Protein AF-A0AAP0RYJ5-F1 (afdb_monomer_lite)

Secondary structure (DSSP, 8-state):
------------S-HHHHHHHHHHHHHHTT-------------------PPPPPHHHHHHHHHHHHHHTTS-HHHHTSHHHHHHHHHHHHHHHT-TTS-HHHHHHHHHHHHHHHHHHHHHHHHHHHHHHHHHHHHHHHHHHHHHHHHHHHHHHHHHHHHHHHHHHHHHHHHHHHHHHHHHHHHHHHHHHHHHHHHHHHHHHHHHHHHHHHHHHHHHHHHHHHHHHHHHHHHHHHH-

Organism: Liquidambar formosana (NCBI:txid63359)

Sequence (236 aa):
MSGLSESAPMVIEDIDSVFGDLDQIISGASSQAGSTSGNLSQSEADDAAAAPPSQEAINKAKAIFENCLPLDFKLLLHPCRRGLFLEAISTLISFSDLPSDKISALQRFRSDFPSLASSFQFSEKELEENQKLIDTKISLAEILKLHVTVYKTLKTKEELINEEIKKLQEELKLKEEEKKNIISKKLDLAKETKVKKVTLSKYNTESPSWMQKIKKAKDTSSHVISSWHNFKENFV

pLDDT: mean 83.4, std 19.4, range [28.0, 98.19]

Radius of gyration: 58.97 Å; chains: 1; bounding box: 100×40×179 Å

Structure (mmCIF, N/CA/C/O backbone):
data_AF-A0AAP0RYJ5-F1
#
_entry.id   AF-A0AAP0RYJ5-F1
#
loop_
_atom_site.group_PDB
_atom_site.id
_atom_site.type_symbol
_atom_site.label_atom_id
_atom_site.label_alt_id
_atom_site.label_comp_id
_atom_site.label_asym_id
_atom_site.label_entity_id
_atom_site.label_seq_id
_atom_site.pdbx_PDB_ins_code
_atom_site.Cartn_x
_atom_site.Cartn_y
_atom_site.Cartn_z
_atom_site.occupancy
_atom_site.B_iso_or_equiv
_atom_site.auth_seq_id
_atom_site.auth_comp_id
_atom_site.auth_asym_id
_atom_site.auth_atom_id
_atom_site.pdbx_PDB_model_num
ATOM 1 N N . MET A 1 1 ? 15.252 27.191 21.784 1.00 39.28 1 MET A N 1
ATOM 2 C CA . MET A 1 1 ? 15.767 26.315 20.714 1.00 39.28 1 MET A CA 1
ATOM 3 C C . MET A 1 1 ? 15.550 24.888 21.173 1.00 39.28 1 MET A C 1
ATOM 5 O O . MET A 1 1 ? 16.331 24.385 21.967 1.00 39.28 1 MET A O 1
ATOM 9 N N . SER A 1 2 ? 14.411 24.312 20.798 1.00 40.88 2 SER A N 1
ATOM 10 C CA . SER A 1 2 ? 14.025 22.956 21.188 1.00 40.88 2 SER A CA 1
ATOM 11 C C . SER A 1 2 ? 14.636 21.980 20.192 1.00 40.88 2 SER A C 1
ATOM 13 O O . SER A 1 2 ? 14.372 22.085 18.996 1.00 40.88 2 SER A O 1
ATOM 15 N N . GLY A 1 3 ? 15.492 21.087 20.686 1.00 38.59 3 GLY A N 1
ATOM 16 C CA . GLY A 1 3 ? 16.066 20.001 19.905 1.00 38.59 3 GLY A CA 1
ATOM 17 C C . GLY A 1 3 ? 14.972 19.020 19.507 1.00 38.59 3 GLY A C 1
ATOM 18 O O . GLY A 1 3 ? 14.317 18.433 20.366 1.00 38.59 3 GLY A O 1
ATOM 19 N N . LEU A 1 4 ? 14.766 18.877 18.201 1.00 43.91 4 LEU A N 1
ATOM 20 C CA . LEU A 1 4 ? 14.008 17.779 17.624 1.00 43.91 4 LEU A CA 1
ATOM 21 C C . LEU A 1 4 ? 14.824 16.507 17.864 1.00 43.91 4 LEU A C 1
ATOM 23 O O . LEU A 1 4 ? 15.923 16.359 17.336 1.00 43.91 4 LEU A O 1
ATOM 27 N N . SER A 1 5 ? 14.306 15.626 18.717 1.00 47.06 5 SER A N 1
ATOM 28 C CA . SER A 1 5 ? 14.785 14.253 18.823 1.00 47.06 5 SER A CA 1
ATOM 29 C C . SER A 1 5 ? 14.438 13.561 17.509 1.00 47.06 5 SER A C 1
ATOM 31 O O . SER A 1 5 ? 13.286 13.228 17.239 1.00 47.06 5 SER A O 1
ATOM 33 N N . GLU A 1 6 ? 15.449 13.436 16.661 1.00 46.62 6 GLU A N 1
ATOM 34 C CA . GLU A 1 6 ? 15.418 12.659 15.436 1.00 46.62 6 GLU A CA 1
ATOM 35 C C . GLU A 1 6 ? 15.345 11.182 15.845 1.00 46.62 6 GLU A C 1
ATOM 37 O O . GLU A 1 6 ? 16.310 10.596 16.337 1.00 46.62 6 GLU A O 1
ATOM 42 N N . SER A 1 7 ? 14.142 10.612 15.756 1.00 47.44 7 SER A N 1
ATOM 43 C CA . SER A 1 7 ? 13.916 9.178 15.922 1.00 47.44 7 SER A CA 1
ATOM 44 C C . SER A 1 7 ? 14.772 8.441 14.898 1.00 47.44 7 SER A C 1
ATOM 46 O O . SER A 1 7 ? 14.581 8.624 13.696 1.00 47.44 7 SER A O 1
ATOM 48 N N . ALA A 1 8 ? 15.696 7.602 15.367 1.00 45.44 8 ALA A N 1
ATOM 49 C CA . ALA A 1 8 ? 16.483 6.734 14.502 1.00 45.44 8 ALA A CA 1
ATOM 50 C C . ALA A 1 8 ? 15.554 5.893 13.598 1.00 45.44 8 ALA A C 1
ATOM 52 O O . ALA A 1 8 ? 14.487 5.466 14.057 1.00 45.44 8 ALA A O 1
ATOM 53 N N . PRO A 1 9 ? 15.921 5.655 12.325 1.00 44.91 9 PRO A N 1
ATOM 54 C CA . PRO A 1 9 ? 15.122 4.840 11.423 1.00 44.91 9 PRO A CA 1
ATOM 55 C C . PRO A 1 9 ? 15.063 3.409 11.962 1.00 44.91 9 PRO A C 1
ATOM 57 O O . PRO A 1 9 ? 16.080 2.726 12.078 1.00 44.91 9 PRO A O 1
ATOM 60 N N . MET A 1 10 ? 13.858 2.972 12.321 1.00 51.53 10 MET A N 1
ATOM 61 C CA . MET A 1 10 ? 13.586 1.591 12.692 1.00 51.53 10 MET A CA 1
ATOM 62 C C . MET A 1 10 ? 13.831 0.722 11.453 1.00 51.53 10 MET A C 1
ATOM 64 O O . MET A 1 10 ? 13.105 0.822 10.465 1.00 51.53 10 MET A O 1
ATOM 68 N N . VAL A 1 11 ? 14.898 -0.078 11.482 1.00 50.06 11 VAL A N 1
ATOM 69 C CA . VAL A 1 11 ? 15.218 -1.037 10.420 1.00 50.06 11 VAL A CA 1
ATOM 70 C C . VAL A 1 11 ? 14.201 -2.169 10.513 1.00 50.06 11 VAL A C 1
ATOM 72 O O . VAL A 1 11 ? 14.257 -2.990 11.423 1.00 50.06 11 VAL A O 1
ATOM 75 N N . ILE A 1 12 ? 13.226 -2.168 9.607 1.00 61.22 12 ILE A N 1
ATOM 76 C CA . ILE A 1 12 ? 12.275 -3.268 9.451 1.00 61.22 12 ILE A CA 1
ATOM 77 C C . ILE A 1 12 ? 12.956 -4.292 8.541 1.00 61.22 12 ILE A C 1
ATOM 79 O O . ILE A 1 12 ? 13.094 -4.050 7.345 1.00 61.22 12 ILE A O 1
ATOM 83 N N . GLU A 1 13 ? 13.438 -5.395 9.121 1.00 63.66 13 GLU A N 1
ATOM 84 C CA . GLU A 1 13 ? 14.207 -6.423 8.397 1.00 63.66 13 GLU A CA 1
ATOM 85 C C . GLU A 1 13 ? 13.363 -7.201 7.373 1.00 63.66 13 GLU A C 1
ATOM 87 O O . GLU A 1 13 ? 13.918 -7.720 6.408 1.00 63.66 13 GLU A O 1
ATOM 92 N N . ASP A 1 14 ? 12.035 -7.228 7.531 1.00 79.50 14 ASP A N 1
ATOM 93 C CA . ASP A 1 14 ? 11.118 -7.848 6.572 1.00 79.50 14 ASP A CA 1
ATOM 94 C C . ASP A 1 14 ? 9.747 -7.150 6.583 1.00 79.50 14 ASP A C 1
ATOM 96 O O . ASP A 1 14 ? 8.884 -7.411 7.424 1.00 79.50 14 ASP A O 1
ATOM 100 N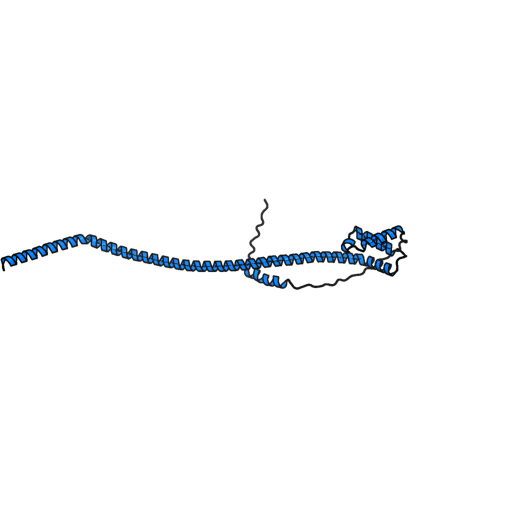 N . ILE A 1 15 ? 9.561 -6.206 5.656 1.00 82.19 15 ILE A N 1
ATOM 101 C CA . ILE A 1 15 ? 8.318 -5.433 5.518 1.00 82.19 15 ILE A CA 1
ATOM 102 C C . ILE A 1 15 ? 7.159 -6.348 5.090 1.00 82.19 15 ILE A C 1
ATOM 104 O O . ILE A 1 15 ? 6.039 -6.172 5.565 1.00 82.19 15 ILE A O 1
ATOM 108 N N . ASP A 1 16 ? 7.422 -7.338 4.234 1.00 81.81 16 ASP A N 1
ATOM 109 C CA . ASP A 1 16 ? 6.416 -8.289 3.753 1.00 81.81 16 ASP A CA 1
ATOM 110 C C . ASP A 1 16 ? 5.846 -9.132 4.899 1.00 81.81 16 ASP A C 1
ATOM 112 O O . ASP A 1 16 ? 4.628 -9.305 4.998 1.00 81.81 16 ASP A O 1
ATOM 116 N N . SER A 1 17 ? 6.714 -9.593 5.801 1.00 82.25 17 SER A N 1
ATOM 117 C CA . SER A 1 17 ? 6.327 -10.337 7.004 1.00 82.25 17 SER A CA 1
ATOM 118 C C . SER A 1 17 ? 5.397 -9.525 7.918 1.00 82.25 17 SER A C 1
ATOM 120 O O . SER A 1 17 ? 4.331 -10.005 8.310 1.00 82.25 17 SER A O 1
ATOM 122 N N . VAL A 1 18 ? 5.714 -8.244 8.156 1.00 83.31 18 VAL A N 1
ATOM 123 C CA . VAL A 1 18 ? 4.896 -7.349 9.000 1.00 83.31 18 VAL A CA 1
ATOM 124 C C . VAL A 1 18 ? 3.457 -7.226 8.486 1.00 83.31 18 VAL A C 1
ATOM 126 O O . VAL A 1 18 ? 2.511 -7.255 9.275 1.00 83.31 18 VAL A O 1
ATOM 129 N N . PHE A 1 19 ? 3.265 -7.089 7.172 1.00 83.31 19 PHE A N 1
ATOM 130 C CA . PHE A 1 19 ? 1.925 -6.982 6.587 1.00 83.31 19 PHE A CA 1
ATOM 131 C C . PHE A 1 19 ? 1.234 -8.336 6.380 1.00 83.31 19 PHE A C 1
ATOM 133 O O . PHE A 1 19 ? 0.003 -8.372 6.338 1.00 83.31 19 PHE A O 1
ATOM 140 N N . GLY A 1 20 ? 1.989 -9.435 6.295 1.00 76.12 20 GLY A N 1
ATOM 141 C CA . GLY A 1 20 ? 1.456 -10.798 6.254 1.00 76.12 20 GLY A CA 1
ATOM 142 C C . GLY A 1 20 ? 0.773 -11.209 7.562 1.00 76.12 20 GLY A C 1
ATOM 143 O O . GLY A 1 20 ? -0.362 -11.687 7.540 1.00 76.12 20 GLY A O 1
ATOM 144 N N . ASP A 1 21 ? 1.413 -10.939 8.701 1.00 76.81 21 ASP A N 1
ATOM 145 C CA . ASP A 1 21 ? 0.889 -11.287 10.032 1.00 76.81 21 ASP A CA 1
ATOM 146 C C . ASP A 1 21 ? -0.381 -10.493 10.400 1.00 76.81 21 ASP A C 1
ATOM 148 O O . ASP A 1 21 ? -1.262 -10.967 11.129 1.00 76.81 21 ASP A O 1
ATOM 152 N N . LEU A 1 22 ? -0.524 -9.281 9.853 1.00 79.44 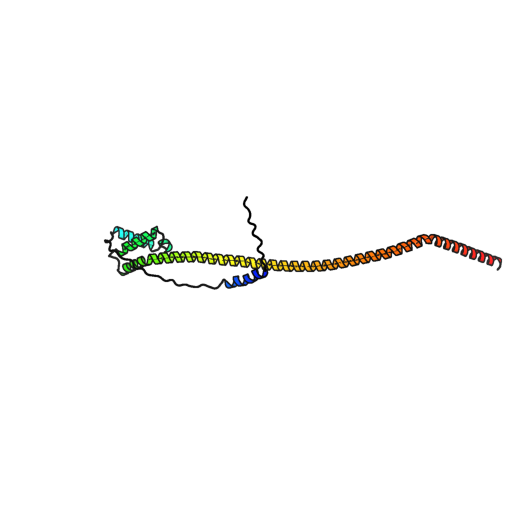22 LEU A N 1
ATOM 153 C CA . LEU A 1 22 ? -1.652 -8.387 10.124 1.00 79.44 22 LEU A CA 1
ATOM 154 C C . LEU A 1 22 ? -2.999 -8.914 9.601 1.00 79.44 22 LEU A C 1
ATOM 156 O O . LEU A 1 22 ? -4.015 -8.740 10.278 1.00 79.44 22 LEU A O 1
ATOM 160 N N . ASP A 1 23 ? -3.029 -9.601 8.453 1.00 68.44 23 ASP A N 1
ATOM 161 C CA . ASP A 1 23 ? -4.268 -10.179 7.897 1.00 68.44 23 ASP A CA 1
ATOM 162 C C . ASP A 1 23 ? -4.855 -11.266 8.833 1.00 68.44 23 ASP A C 1
ATOM 164 O O . ASP A 1 23 ? -6.080 -11.410 8.960 1.00 68.44 23 ASP A O 1
ATOM 168 N N . GLN A 1 24 ? -3.997 -11.994 9.558 1.00 69.38 24 GLN A N 1
ATOM 169 C CA . GLN A 1 24 ? -4.409 -13.035 10.504 1.00 69.38 24 GLN A CA 1
ATOM 170 C C . GLN A 1 24 ? -4.952 -12.443 11.816 1.00 69.38 24 GLN A C 1
ATOM 172 O O . GLN A 1 24 ? -5.977 -12.901 12.332 1.00 69.38 24 GLN A O 1
ATOM 177 N N . ILE A 1 25 ? -4.317 -11.383 12.327 1.00 76.94 25 ILE A N 1
ATOM 178 C CA . ILE A 1 25 ? -4.710 -10.701 13.573 1.00 76.94 25 ILE A CA 1
ATOM 179 C C . ILE A 1 25 ? -6.065 -9.995 13.422 1.00 76.94 25 ILE A C 1
ATOM 181 O O . ILE A 1 25 ? -6.916 -10.086 14.310 1.00 76.94 25 ILE A O 1
ATOM 185 N N . ILE A 1 26 ? -6.306 -9.343 12.280 1.00 70.25 26 ILE A N 1
ATOM 186 C CA . ILE A 1 26 ? -7.576 -8.655 11.993 1.00 70.25 26 ILE A CA 1
ATOM 187 C C . ILE A 1 26 ? -8.750 -9.654 11.954 1.00 70.25 26 ILE A C 1
ATOM 189 O O . ILE A 1 26 ? -9.861 -9.327 12.377 1.00 70.25 26 ILE A O 1
ATOM 193 N N . SER A 1 27 ? -8.501 -10.894 11.525 1.00 61.72 27 SER A N 1
ATOM 194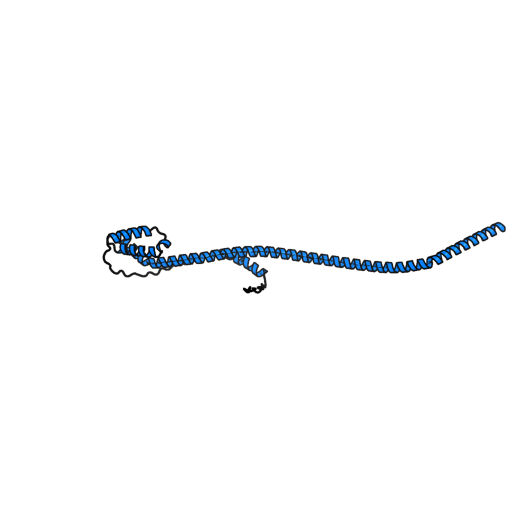 C CA . SER A 1 27 ? -9.524 -11.939 11.388 1.00 61.72 27 SER A CA 1
ATOM 195 C C . SER A 1 27 ? -9.921 -12.597 12.724 1.00 61.72 27 SER A C 1
ATOM 197 O O . SER A 1 27 ? -11.076 -12.980 12.902 1.00 61.72 27 SER A O 1
ATOM 199 N N . GLY A 1 28 ? -9.001 -12.698 13.693 1.00 56.38 28 GLY A N 1
ATOM 200 C CA . GLY A 1 28 ? -9.246 -13.332 15.001 1.00 56.38 28 GLY A CA 1
ATOM 201 C C . GLY A 1 28 ? -9.955 -12.447 16.039 1.00 56.38 28 GLY A C 1
ATOM 202 O O . GLY A 1 28 ? -10.446 -12.934 17.054 1.00 56.38 28 GLY A O 1
ATOM 203 N N . ALA A 1 29 ? -10.050 -11.140 15.797 1.00 54.31 29 ALA A N 1
ATOM 204 C CA . ALA A 1 29 ? -10.539 -10.164 16.769 1.00 54.31 29 ALA A CA 1
ATOM 205 C C . ALA A 1 29 ? -12.061 -10.202 17.054 1.00 54.31 29 ALA A C 1
ATOM 207 O O . ALA A 1 29 ? -12.495 -9.515 17.983 1.00 54.31 29 ALA A O 1
ATOM 208 N N . SER A 1 30 ? -12.857 -10.980 16.306 1.00 46.44 30 SER A N 1
ATOM 209 C CA . SER A 1 30 ? -14.336 -10.957 16.335 1.00 46.44 30 SER A CA 1
ATOM 210 C C . SER A 1 30 ? -15.008 -11.967 17.280 1.00 46.44 30 SER A C 1
ATOM 212 O O . SER A 1 30 ? -16.231 -12.095 17.260 1.00 46.44 30 SER A O 1
ATOM 214 N N . SER A 1 31 ? -14.275 -12.725 18.100 1.00 48.56 31 SER A N 1
ATOM 215 C CA . SER A 1 31 ? -14.890 -13.808 18.885 1.00 48.56 31 SER A CA 1
ATOM 216 C C . SER A 1 31 ? -14.294 -13.955 20.279 1.00 48.56 31 SER A C 1
ATOM 218 O O . SER A 1 31 ? -13.371 -14.736 20.456 1.00 48.56 31 SER A O 1
ATOM 220 N N . GLN A 1 32 ? -14.848 -13.243 21.268 1.00 38.09 32 GLN A N 1
ATOM 221 C CA . GLN A 1 32 ? -14.946 -13.722 22.658 1.00 38.09 32 GLN A CA 1
ATOM 222 C C . GLN A 1 32 ? -15.668 -12.701 23.549 1.00 38.09 32 GLN A C 1
ATOM 224 O O . GLN A 1 32 ? -15.157 -11.614 23.798 1.00 38.09 32 GLN A O 1
ATOM 229 N N . ALA A 1 33 ? -16.840 -13.081 24.062 1.00 31.73 33 ALA A N 1
ATOM 230 C CA . ALA A 1 33 ? -17.482 -12.453 25.212 1.00 31.73 33 ALA A CA 1
ATOM 231 C C . ALA A 1 33 ? -17.491 -13.492 26.341 1.00 31.73 33 ALA A C 1
ATOM 233 O O . ALA A 1 33 ? -18.104 -14.550 26.206 1.00 31.73 33 ALA A O 1
ATOM 234 N N . GLY A 1 34 ? -16.745 -13.225 27.412 1.00 34.00 34 GLY A N 1
ATOM 235 C CA . GLY A 1 34 ? -16.660 -14.079 28.592 1.00 34.00 34 GLY A CA 1
ATOM 236 C C . GLY A 1 34 ? -17.352 -13.413 29.773 1.00 34.00 34 GLY A C 1
ATOM 237 O O . GLY A 1 34 ? -16.926 -12.351 30.211 1.00 34.00 34 GLY A O 1
ATOM 238 N N . SER A 1 35 ? -18.424 -14.041 30.257 1.00 39.91 35 SER A N 1
ATOM 239 C CA . SER A 1 35 ? -19.108 -13.705 31.506 1.00 39.91 35 SER A CA 1
ATOM 240 C C . SER A 1 35 ? -18.226 -13.974 32.720 1.00 39.91 35 SER A C 1
ATOM 242 O O . SER A 1 35 ? -17.598 -15.030 32.791 1.00 39.91 35 SER A O 1
ATOM 244 N N . THR A 1 36 ? -18.326 -13.126 33.743 1.00 32.03 36 THR A N 1
ATOM 245 C CA . THR A 1 36 ? -17.953 -13.505 35.110 1.00 32.03 36 THR A CA 1
ATOM 246 C C . THR A 1 36 ? -18.932 -12.954 36.141 1.00 32.03 36 THR A C 1
ATOM 248 O O . THR A 1 36 ? -19.362 -11.806 36.105 1.00 32.03 36 THR A O 1
ATOM 251 N N . SER A 1 37 ? -19.312 -13.875 37.024 1.00 31.38 37 SER A N 1
ATOM 252 C CA . SER A 1 37 ? -20.325 -13.800 38.070 1.00 31.38 37 SER A CA 1
ATOM 253 C C . SER A 1 37 ? -19.815 -13.048 39.297 1.00 31.38 37 SER A C 1
ATOM 255 O O . SER A 1 37 ? -18.678 -13.250 39.720 1.00 31.38 37 SER A O 1
ATOM 257 N N . GLY A 1 38 ? -20.682 -12.225 39.889 1.00 33.75 38 GLY A N 1
ATOM 258 C CA . GLY A 1 38 ? -20.428 -11.517 41.141 1.00 33.75 38 GLY A CA 1
ATOM 259 C C . GLY A 1 38 ? -20.507 -12.421 42.372 1.00 33.75 38 GLY A C 1
ATOM 260 O O . GLY A 1 38 ? -21.128 -13.483 42.339 1.00 33.75 38 GLY A O 1
ATOM 261 N N . ASN A 1 39 ? -19.908 -11.954 43.469 1.00 30.61 39 ASN A N 1
ATOM 262 C CA . ASN A 1 39 ? -20.103 -12.501 44.808 1.00 30.61 39 ASN A CA 1
ATOM 263 C C . ASN A 1 39 ? -20.332 -11.346 45.795 1.00 30.61 39 ASN A C 1
ATOM 265 O O . ASN A 1 39 ? -19.510 -10.436 45.898 1.00 30.61 39 ASN A O 1
ATOM 269 N N . LEU A 1 40 ? -21.470 -11.389 46.491 1.00 31.62 40 LEU A N 1
ATOM 270 C CA . LEU A 1 40 ? -21.888 -10.447 47.529 1.00 31.62 40 LEU A CA 1
ATOM 271 C C . LEU A 1 40 ? -21.525 -11.026 48.900 1.00 31.62 40 LEU A C 1
ATOM 273 O O . LEU A 1 40 ? -21.955 -12.129 49.232 1.00 31.62 40 LEU A O 1
ATOM 277 N N . SER A 1 41 ? -20.774 -10.267 49.698 1.00 30.45 41 SER A N 1
ATOM 278 C CA . SER A 1 41 ? -20.536 -10.564 51.113 1.00 30.45 41 SER A CA 1
ATOM 279 C C . SER A 1 41 ? -21.374 -9.627 51.975 1.00 30.45 41 SER A C 1
ATOM 281 O O . SER A 1 41 ? -21.286 -8.405 51.860 1.00 30.45 41 SER A O 1
ATOM 283 N N . GLN A 1 42 ? -22.198 -10.245 52.812 1.00 32.84 42 GLN A N 1
ATOM 284 C CA . GLN A 1 42 ? -23.173 -9.657 53.719 1.00 32.84 42 GLN A CA 1
ATOM 285 C C . GLN A 1 42 ? -22.475 -9.245 55.026 1.00 32.84 42 GLN A C 1
ATOM 287 O O . GLN A 1 42 ? -21.755 -10.054 55.612 1.00 32.84 42 GLN A O 1
ATOM 292 N N . SER A 1 43 ? -22.674 -8.007 55.488 1.00 28.00 43 SER A N 1
ATOM 293 C CA . SER A 1 43 ? -22.289 -7.583 56.841 1.00 28.00 43 SER A CA 1
ATOM 294 C C . SER A 1 43 ? -23.493 -6.979 57.553 1.00 28.00 43 SER A C 1
ATOM 296 O O . SER A 1 43 ? -24.099 -6.034 57.047 1.00 28.00 43 SER A O 1
ATOM 298 N N . GLU A 1 44 ? -23.819 -7.546 58.710 1.00 32.50 44 GLU A N 1
ATOM 299 C CA . GLU A 1 44 ? -24.885 -7.125 59.617 1.00 32.50 44 GLU A CA 1
ATOM 300 C C . GLU A 1 44 ? -24.558 -5.766 60.256 1.00 32.50 44 GLU A C 1
ATOM 302 O O . GLU A 1 44 ? -23.409 -5.494 60.607 1.00 32.50 44 GLU A O 1
ATOM 307 N N . ALA A 1 45 ? -25.572 -4.910 60.397 1.00 35.31 45 ALA A N 1
ATOM 308 C CA . ALA A 1 45 ? -25.481 -3.639 61.104 1.00 35.31 45 ALA A CA 1
ATOM 309 C C . ALA A 1 45 ? -26.232 -3.721 62.443 1.00 35.31 45 ALA A C 1
ATOM 311 O O . ALA A 1 45 ? -27.399 -4.108 62.478 1.00 35.31 45 ALA A O 1
ATOM 312 N N . ASP A 1 46 ? -25.538 -3.321 63.511 1.00 36.75 46 ASP A N 1
ATOM 313 C CA . ASP A 1 46 ? -26.051 -3.098 64.867 1.00 36.75 46 ASP A CA 1
ATOM 314 C C . ASP A 1 46 ? -27.146 -2.016 64.888 1.00 36.75 46 ASP A C 1
ATOM 316 O O . ASP A 1 46 ? -26.938 -0.897 64.406 1.00 36.75 46 ASP A O 1
ATOM 320 N N . ASP A 1 47 ? -28.289 -2.328 65.505 1.00 39.53 47 ASP A N 1
ATOM 321 C CA . ASP A 1 47 ? -29.405 -1.402 65.735 1.00 39.53 47 ASP A CA 1
ATOM 322 C C . ASP A 1 47 ? -29.372 -0.917 67.199 1.00 39.53 47 ASP A C 1
ATOM 324 O O . ASP A 1 47 ? -29.728 -1.637 68.135 1.00 39.53 47 ASP A O 1
ATOM 328 N N . ALA A 1 48 ? -28.921 0.321 67.415 1.00 37.72 48 ALA A N 1
ATOM 329 C CA . ALA A 1 48 ? -29.035 1.004 68.701 1.00 37.72 48 ALA A CA 1
ATOM 330 C C . ALA A 1 48 ? -30.397 1.713 68.793 1.00 37.72 48 ALA A C 1
ATOM 332 O O . ALA A 1 48 ? -30.717 2.583 67.983 1.00 37.72 48 ALA A O 1
ATOM 333 N N . ALA A 1 49 ? -31.192 1.348 69.802 1.00 41.44 49 ALA A N 1
ATOM 334 C CA . ALA A 1 49 ? -32.536 1.869 70.038 1.00 41.44 49 ALA A CA 1
ATOM 335 C C . ALA A 1 49 ? -32.543 3.392 70.290 1.00 41.44 49 ALA A C 1
ATOM 337 O O . ALA A 1 49 ? -32.142 3.867 71.354 1.00 41.44 49 ALA A O 1
ATOM 338 N N . ALA A 1 50 ? -33.033 4.150 69.307 1.00 54.19 50 ALA A N 1
ATOM 339 C CA . ALA A 1 50 ? -33.307 5.582 69.400 1.00 54.19 50 ALA A CA 1
ATOM 340 C C . ALA A 1 50 ? -34.796 5.843 69.705 1.00 54.19 50 ALA A C 1
ATOM 342 O O . ALA A 1 50 ? -35.665 5.049 69.345 1.00 54.19 50 ALA A O 1
ATOM 343 N N . ALA A 1 51 ? -35.088 6.967 70.369 1.00 56.56 51 ALA A N 1
ATOM 344 C CA . ALA A 1 51 ? -36.449 7.414 70.675 1.00 56.56 51 ALA A CA 1
ATOM 345 C C . ALA A 1 51 ? -37.324 7.534 69.403 1.00 56.56 51 ALA A C 1
ATOM 347 O O . ALA A 1 51 ? -36.792 7.841 68.332 1.00 56.56 51 ALA A O 1
ATOM 348 N N . PRO A 1 52 ? -38.653 7.325 69.501 1.00 66.00 52 PRO A N 1
ATOM 349 C CA . PRO A 1 52 ? -39.536 7.368 68.339 1.00 66.00 52 PRO A CA 1
ATOM 350 C C . PRO A 1 52 ? -39.494 8.746 67.642 1.00 66.00 52 PRO A C 1
ATOM 352 O O . PRO A 1 52 ? -39.525 9.777 68.323 1.00 66.00 52 PRO A O 1
ATOM 355 N N . PRO A 1 53 ? -39.408 8.789 66.297 1.00 75.00 53 PRO A N 1
ATOM 356 C CA . PRO A 1 53 ? -39.287 10.031 65.533 1.00 75.00 53 PRO A CA 1
ATOM 357 C C . PRO A 1 53 ? -40.562 10.890 65.596 1.00 75.00 53 PRO A C 1
ATOM 359 O O . PRO A 1 53 ? -41.671 10.379 65.737 1.00 75.00 53 PRO A O 1
ATOM 362 N N . SER A 1 54 ? -40.418 12.215 65.459 1.00 84.00 54 SER A N 1
ATOM 363 C CA . SER A 1 54 ? -41.557 13.148 65.441 1.00 84.00 54 SER A CA 1
ATOM 364 C C . SER A 1 54 ? -42.373 13.049 64.142 1.00 84.00 54 SER A C 1
ATOM 366 O O . SER A 1 54 ? -41.852 12.688 63.085 1.00 84.00 54 SER A O 1
ATOM 368 N N . GLN A 1 55 ? -43.655 13.436 64.186 1.00 83.06 55 GLN A N 1
ATOM 369 C CA . GLN A 1 55 ? -44.546 13.388 63.014 1.00 83.06 55 GLN A CA 1
ATOM 370 C C . GLN A 1 55 ? -44.030 14.218 61.824 1.00 83.06 55 GLN A C 1
ATOM 372 O O . GLN A 1 55 ? -44.189 13.828 60.667 1.00 83.06 55 GLN A O 1
ATOM 377 N N . GLU A 1 56 ? -43.383 15.351 62.097 1.00 85.88 56 GLU A N 1
ATOM 378 C CA . GLU A 1 56 ? -42.769 16.201 61.075 1.00 85.88 56 GLU A CA 1
ATOM 379 C C . GLU A 1 56 ? -41.569 15.511 60.405 1.00 85.88 56 GLU A C 1
ATOM 381 O O . GLU A 1 56 ? -41.451 15.529 59.177 1.00 85.88 56 GLU A O 1
ATOM 386 N N . ALA A 1 57 ? -40.730 14.822 61.190 1.00 85.69 57 ALA A N 1
ATOM 387 C CA . ALA A 1 57 ? -39.614 14.033 60.673 1.00 85.69 57 ALA A CA 1
ATOM 388 C C . ALA A 1 57 ? -40.101 12.871 59.792 1.00 85.69 57 ALA A C 1
ATOM 390 O O . ALA A 1 57 ? -39.533 12.628 58.728 1.00 85.69 57 ALA A O 1
ATOM 391 N N . ILE A 1 58 ? -41.202 12.214 60.174 1.00 88.44 58 ILE A N 1
ATOM 392 C CA . ILE A 1 58 ? -41.825 11.139 59.390 1.00 88.44 58 ILE A CA 1
ATOM 393 C C . ILE A 1 58 ? -42.358 11.667 58.050 1.00 88.44 58 ILE A C 1
ATOM 395 O O . ILE A 1 58 ? -42.104 11.063 57.008 1.00 88.44 58 ILE A O 1
ATOM 399 N N . ASN A 1 59 ? -43.060 12.804 58.043 1.00 89.31 59 ASN A N 1
ATOM 400 C CA . ASN A 1 59 ? -43.585 13.401 56.808 1.00 89.31 59 ASN A CA 1
ATOM 401 C C . ASN A 1 59 ? -42.454 13.813 55.853 1.00 89.31 59 ASN A C 1
ATOM 403 O O . ASN A 1 59 ? -42.530 13.562 54.649 1.00 89.31 59 ASN A O 1
ATOM 407 N N . LYS A 1 60 ? -41.374 14.387 56.395 1.00 91.31 60 LYS A N 1
ATOM 408 C CA . LYS A 1 60 ? -40.176 14.737 55.625 1.00 91.31 60 LYS A CA 1
ATOM 409 C C . LYS A 1 60 ? -39.477 13.496 55.063 1.00 91.31 60 LYS A C 1
ATOM 411 O O . LYS A 1 60 ? -39.101 13.494 53.894 1.00 91.31 60 LYS A O 1
ATOM 416 N N . ALA A 1 61 ? -39.340 12.436 55.860 1.00 90.00 61 ALA A N 1
ATOM 417 C CA . ALA A 1 61 ? -38.743 11.176 55.427 1.00 90.00 61 ALA A CA 1
ATOM 418 C C . ALA A 1 61 ? -39.555 10.508 54.307 1.00 90.00 61 ALA A C 1
ATOM 420 O O . ALA A 1 61 ? -38.966 10.071 53.322 1.00 90.00 61 ALA A O 1
ATOM 421 N N . LYS A 1 62 ? -40.894 10.501 54.396 1.00 91.19 62 LYS A N 1
ATOM 422 C CA . LYS A 1 62 ? -41.774 10.014 53.316 1.00 91.19 62 LYS A CA 1
ATOM 423 C C . LYS A 1 62 ? -41.571 10.798 52.023 1.00 91.19 62 LYS A C 1
ATOM 425 O O . LYS A 1 62 ? -41.328 10.191 50.988 1.00 91.19 62 LYS A O 1
ATOM 430 N N . ALA A 1 63 ? -41.575 12.129 52.097 1.00 92.12 63 ALA A N 1
ATOM 431 C CA . ALA A 1 63 ? -41.362 12.974 50.925 1.00 92.12 63 ALA A CA 1
ATOM 432 C C . ALA A 1 63 ? -39.982 12.746 50.281 1.00 92.12 63 ALA A C 1
ATOM 434 O O . ALA A 1 63 ? -39.869 12.687 49.060 1.00 92.12 63 ALA A O 1
ATOM 435 N N . ILE A 1 64 ? -38.919 12.596 51.079 1.00 92.38 64 ILE A N 1
ATOM 436 C CA . ILE A 1 64 ? -37.577 12.280 50.561 1.00 92.38 64 ILE A CA 1
ATOM 437 C C . ILE A 1 64 ? -37.560 10.886 49.925 1.00 92.38 64 ILE A C 1
ATOM 439 O O . ILE A 1 64 ? -37.044 10.728 48.821 1.00 92.38 64 ILE A O 1
ATOM 443 N N . PHE A 1 65 ? -38.139 9.889 50.594 1.00 92.19 65 PHE A N 1
ATOM 444 C CA . PHE A 1 65 ? -38.193 8.513 50.110 1.00 92.19 65 PHE A CA 1
ATOM 445 C C . PHE A 1 65 ? -38.941 8.411 48.774 1.00 92.19 65 PHE A C 1
ATOM 447 O O . PHE A 1 65 ? -38.400 7.860 47.821 1.00 92.19 65 PHE A O 1
ATOM 454 N N . GLU A 1 66 ? -40.127 9.014 48.670 1.00 92.69 66 GLU A N 1
ATOM 455 C CA . GLU A 1 66 ? -40.938 9.053 47.445 1.00 92.69 66 GLU A CA 1
ATOM 456 C C . GLU A 1 66 ? -40.242 9.803 46.302 1.00 92.69 66 GLU A C 1
ATOM 458 O O . GLU A 1 66 ? -40.334 9.384 45.151 1.00 92.69 66 GLU A O 1
ATOM 463 N N . ASN A 1 67 ? -39.490 10.866 46.605 1.00 91.81 67 ASN A N 1
ATOM 464 C CA . ASN A 1 67 ? -38.721 11.607 45.600 1.00 91.81 67 ASN A CA 1
ATOM 465 C C . ASN A 1 67 ? -37.457 10.870 45.130 1.00 91.81 67 ASN A C 1
ATOM 467 O O . ASN A 1 67 ? -36.992 11.101 44.015 1.00 91.81 67 ASN A O 1
ATOM 471 N N . CYS A 1 68 ? -36.862 10.023 45.972 1.00 91.69 68 CYS A N 1
ATOM 472 C CA . CYS A 1 68 ? -35.649 9.275 45.640 1.00 91.69 68 CYS A CA 1
ATOM 473 C C . CYS A 1 68 ? -35.932 7.927 44.970 1.00 91.69 68 CYS A C 1
ATOM 475 O O . CYS A 1 68 ? -35.120 7.491 44.159 1.00 91.69 68 CYS A O 1
ATOM 477 N N . LEU A 1 69 ? -37.067 7.289 45.268 1.00 90.38 69 LEU A N 1
ATOM 478 C CA . LEU A 1 69 ? -37.445 5.985 44.717 1.00 90.38 69 LEU A CA 1
ATOM 479 C C . LEU A 1 69 ? -37.447 5.905 43.173 1.00 90.38 69 LEU A C 1
ATOM 481 O O . LEU A 1 69 ? -36.965 4.901 42.653 1.00 90.38 69 LEU A O 1
ATOM 485 N N . PRO A 1 70 ? -37.966 6.900 42.420 1.00 93.62 70 PRO A N 1
ATOM 486 C CA . PRO A 1 70 ? -38.009 6.829 40.960 1.00 93.62 70 PRO A CA 1
ATOM 487 C C . PRO A 1 70 ? -36.680 7.207 40.288 1.00 93.62 70 PRO A C 1
ATOM 489 O O . PRO A 1 70 ? -36.605 7.200 39.062 1.00 93.62 70 PRO A O 1
ATOM 492 N N . LEU A 1 71 ? -35.652 7.599 41.049 1.00 92.56 71 LEU A N 1
ATOM 493 C CA . LEU A 1 71 ? -34.367 7.996 40.482 1.00 92.56 71 LEU A CA 1
ATOM 494 C C . LEU A 1 71 ? -33.553 6.777 40.050 1.00 92.56 71 LEU A C 1
ATOM 496 O O . LEU A 1 71 ? -33.513 5.761 40.741 1.00 92.56 71 LEU A O 1
ATOM 500 N N . ASP A 1 72 ? -32.791 6.940 38.969 1.00 92.44 72 ASP A N 1
ATOM 501 C CA . ASP A 1 72 ? -31.756 5.977 38.605 1.00 92.44 72 ASP A CA 1
ATOM 502 C C . ASP A 1 72 ? -30.764 5.789 39.756 1.00 92.44 72 ASP A C 1
ATOM 504 O O . ASP A 1 72 ? -30.368 6.749 40.430 1.00 92.44 72 ASP A O 1
ATOM 508 N N . PHE A 1 73 ? -30.280 4.559 39.933 1.00 91.81 73 PHE A N 1
ATOM 509 C CA . PHE A 1 73 ? -29.358 4.224 41.020 1.00 91.81 73 PHE A CA 1
ATOM 510 C C . PHE A 1 73 ? -28.103 5.115 41.007 1.00 91.81 73 PHE A C 1
ATOM 512 O O . PHE A 1 73 ? -27.670 5.606 42.045 1.00 91.81 73 PHE A O 1
ATOM 519 N N . LYS A 1 74 ? -27.587 5.461 39.820 1.00 92.25 74 LYS A N 1
ATOM 520 C CA . LYS A 1 74 ? -26.475 6.412 39.648 1.00 92.25 74 LYS A CA 1
ATOM 521 C C . LYS A 1 74 ? -26.764 7.794 40.246 1.00 92.25 74 LYS A C 1
ATOM 523 O O . LYS A 1 74 ? -25.898 8.384 40.890 1.00 92.25 74 LYS A O 1
ATOM 528 N N . LEU A 1 75 ? -27.981 8.306 40.059 1.00 92.25 75 LEU A N 1
ATOM 529 C CA . LEU A 1 75 ? -28.420 9.593 40.606 1.00 92.25 75 LEU A CA 1
ATOM 530 C C . LEU A 1 75 ? -28.669 9.516 42.115 1.00 92.25 75 LEU A C 1
ATOM 532 O O . LEU A 1 75 ? -28.462 10.508 42.819 1.00 92.25 75 LEU A O 1
ATOM 536 N N . LEU A 1 76 ? -29.094 8.352 42.607 1.00 92.31 76 LEU A N 1
ATOM 537 C CA . LEU A 1 76 ? -29.287 8.072 44.028 1.00 92.31 76 LEU A CA 1
ATOM 538 C C . LEU A 1 76 ? -27.958 8.053 44.802 1.00 92.31 76 LEU A C 1
ATOM 540 O O . LEU A 1 76 ? -27.902 8.495 45.949 1.00 92.31 76 LEU A O 1
ATOM 544 N N . LEU A 1 77 ? -26.873 7.607 44.161 1.00 91.75 77 LEU A N 1
ATOM 545 C CA . LEU A 1 77 ? -25.528 7.550 44.745 1.00 91.75 77 LEU A CA 1
ATOM 546 C C . LEU A 1 77 ? -24.842 8.914 44.911 1.00 91.75 77 LEU A C 1
ATOM 548 O O . LEU A 1 77 ? -23.777 8.982 45.528 1.00 91.75 77 LEU A O 1
ATOM 552 N N . HIS A 1 78 ? -25.431 10.004 44.409 1.00 91.56 78 HIS A N 1
ATOM 553 C CA . HIS A 1 78 ? -24.883 11.346 44.597 1.00 91.56 78 HIS A CA 1
ATOM 554 C C . HIS A 1 78 ? -24.729 11.664 46.100 1.00 91.56 78 HIS A C 1
ATOM 556 O O . HIS A 1 78 ? -25.700 11.480 46.839 1.00 91.56 78 HIS A O 1
ATOM 562 N N . PRO A 1 79 ? -23.584 12.200 46.575 1.00 84.69 79 PRO A N 1
ATOM 563 C CA . PRO A 1 79 ? -23.299 12.357 48.007 1.00 84.69 79 PRO A CA 1
ATOM 564 C C . PRO A 1 79 ? -24.417 13.044 48.805 1.00 84.69 79 PRO A C 1
ATOM 566 O O . PRO A 1 79 ? -24.833 12.548 49.849 1.00 84.69 79 PRO A O 1
ATOM 569 N N . CYS A 1 80 ? -24.976 14.136 48.269 1.00 85.50 80 CYS A N 1
ATOM 570 C CA . CYS A 1 80 ? -26.073 14.868 48.910 1.00 85.50 80 CYS A CA 1
ATOM 571 C C . CYS A 1 80 ? -27.395 14.085 48.972 1.00 85.50 80 CYS A C 1
ATOM 573 O O . CYS A 1 80 ? -28.184 14.306 49.881 1.00 85.50 80 CYS A O 1
ATOM 575 N N . ARG A 1 81 ? -27.664 13.195 48.009 1.00 88.56 81 ARG A N 1
ATOM 576 C CA . ARG A 1 81 ? -28.929 12.443 47.918 1.00 88.56 81 ARG A CA 1
ATOM 577 C C . ARG A 1 81 ? -28.853 11.135 48.687 1.00 88.56 81 ARG A C 1
ATOM 579 O O . ARG A 1 81 ? -29.777 10.810 49.421 1.00 88.56 81 ARG A O 1
ATOM 586 N N . ARG A 1 82 ? -27.716 10.445 48.590 1.00 91.19 82 ARG A N 1
ATOM 587 C CA . ARG A 1 82 ? -27.422 9.215 49.325 1.00 91.19 82 ARG A CA 1
ATOM 588 C C . ARG A 1 82 ? -27.625 9.390 50.828 1.00 91.19 82 ARG A C 1
ATOM 590 O O . ARG A 1 82 ? -28.295 8.567 51.443 1.00 91.19 82 ARG A O 1
ATOM 597 N N . GLY A 1 83 ? -27.050 10.448 51.407 1.00 88.31 83 GLY A N 1
ATOM 598 C CA . GLY A 1 83 ? -27.171 10.724 52.841 1.00 88.31 83 GLY A CA 1
ATOM 599 C C . GLY A 1 83 ? -28.625 10.935 53.261 1.00 88.31 83 GLY A C 1
ATOM 600 O O . GLY A 1 83 ? -29.119 10.226 54.132 1.00 88.31 83 GLY A O 1
ATOM 601 N N . LEU A 1 84 ? -29.329 11.833 52.561 1.00 91.31 84 LEU A N 1
ATOM 602 C CA . LEU A 1 84 ? -30.741 12.136 52.819 1.00 91.31 84 LEU A CA 1
ATOM 603 C C . LEU A 1 84 ? -31.643 10.906 52.664 1.00 91.31 84 LEU A C 1
ATOM 605 O O . LEU A 1 84 ? -32.570 10.718 53.446 1.00 91.31 84 LEU A O 1
ATOM 609 N N . PHE A 1 85 ? -31.371 10.055 51.676 1.00 92.75 85 PHE A N 1
ATOM 610 C CA . PHE A 1 85 ? -32.155 8.851 51.430 1.00 92.75 85 PHE A CA 1
ATOM 611 C C . PHE A 1 85 ? -31.953 7.788 52.516 1.00 92.75 85 PHE A C 1
ATOM 613 O O . PHE A 1 85 ? -32.930 7.233 53.012 1.00 92.75 85 PHE A O 1
ATOM 620 N N . LEU A 1 86 ? -30.709 7.537 52.941 1.00 91.94 86 LEU A N 1
ATOM 621 C CA . LEU A 1 86 ? -30.421 6.593 54.028 1.00 91.94 86 LEU A CA 1
ATOM 622 C C . LEU A 1 86 ? -30.962 7.084 55.377 1.00 91.94 86 LEU A C 1
ATOM 624 O O . LEU A 1 86 ? -31.453 6.281 56.171 1.00 91.94 86 LEU A O 1
ATOM 628 N N . GLU A 1 87 ? -30.921 8.391 55.628 1.00 90.44 87 GLU A N 1
ATOM 629 C CA . GLU A 1 87 ? -31.519 9.010 56.815 1.00 90.44 87 GLU A CA 1
ATOM 630 C C . GLU A 1 87 ? -33.054 8.907 56.795 1.00 90.44 87 GLU A C 1
ATOM 632 O O . GLU A 1 87 ? -33.667 8.542 57.802 1.00 90.44 87 GLU A O 1
ATOM 637 N N . ALA A 1 88 ? -33.681 9.131 55.635 1.00 91.56 88 ALA A N 1
ATOM 638 C CA . ALA A 1 88 ? -35.114 8.925 55.449 1.00 91.56 88 ALA A CA 1
ATOM 639 C C . ALA A 1 88 ? -35.510 7.458 55.680 1.00 91.56 88 ALA A C 1
ATOM 641 O O . ALA A 1 88 ? -36.459 7.198 56.415 1.00 91.56 88 ALA A O 1
ATOM 642 N N . ILE A 1 89 ? -34.752 6.498 55.139 1.00 92.06 89 ILE A N 1
ATOM 643 C CA . ILE A 1 89 ? -34.961 5.062 55.387 1.00 92.06 89 ILE A CA 1
ATOM 644 C C . ILE A 1 89 ? -34.834 4.741 56.878 1.00 92.06 89 ILE A C 1
ATOM 646 O O . ILE A 1 89 ? -35.685 4.047 57.424 1.00 92.06 89 ILE A O 1
ATOM 650 N N . SER A 1 90 ? -33.817 5.280 57.553 1.00 90.56 90 SER A N 1
ATOM 651 C CA . SER A 1 90 ? -33.614 5.078 58.995 1.00 90.56 90 SER A CA 1
ATOM 652 C C . SER A 1 90 ? -34.797 5.611 59.809 1.00 90.56 90 SER A C 1
ATOM 654 O O . SER A 1 90 ? -35.291 4.932 60.700 1.00 90.56 90 SER A O 1
ATOM 656 N N . THR A 1 91 ? -35.304 6.793 59.447 1.00 90.12 91 THR A N 1
ATOM 657 C CA . THR A 1 91 ? -36.472 7.416 60.090 1.00 90.12 91 THR A CA 1
ATOM 658 C C . THR A 1 91 ? -37.753 6.610 59.855 1.00 90.12 91 THR A C 1
ATOM 660 O O . THR A 1 91 ? -38.581 6.497 60.756 1.00 90.12 91 THR A O 1
ATOM 663 N N . LEU A 1 92 ? -37.920 6.030 58.661 1.00 89.12 92 LEU A N 1
ATOM 664 C CA . LEU A 1 92 ? -39.059 5.171 58.329 1.00 89.12 92 LEU A CA 1
ATOM 665 C C . LEU A 1 92 ? -38.982 3.803 59.024 1.00 89.12 92 LEU A C 1
ATOM 667 O O . LEU A 1 92 ? -40.016 3.296 59.433 1.00 89.12 92 LEU A O 1
ATOM 671 N N . ILE A 1 93 ? -37.793 3.222 59.211 1.00 89.06 93 ILE A N 1
ATOM 672 C CA . ILE A 1 93 ? -37.620 1.977 59.985 1.00 89.06 93 ILE A CA 1
ATOM 673 C C . ILE A 1 93 ? -38.058 2.181 61.443 1.00 89.06 93 ILE A C 1
ATOM 675 O O . ILE A 1 93 ? -38.738 1.326 62.002 1.00 89.06 93 ILE A O 1
ATOM 679 N N . SER A 1 94 ? -37.730 3.331 62.040 1.00 85.06 94 SER A N 1
ATOM 680 C CA . SER A 1 94 ? -38.104 3.671 63.421 1.00 85.06 94 SER A CA 1
ATOM 681 C C . SER A 1 94 ? -39.572 4.098 63.597 1.00 85.06 94 SER A C 1
ATOM 683 O O . SER A 1 94 ? -39.986 4.406 64.715 1.00 85.06 94 SER A O 1
ATOM 685 N N . PHE A 1 95 ? -40.366 4.156 62.522 1.00 82.19 95 PHE A N 1
ATOM 686 C CA . PHE A 1 95 ? -41.783 4.524 62.564 1.00 82.19 95 PHE A CA 1
ATOM 687 C C . PHE A 1 95 ? -42.671 3.288 62.785 1.00 82.19 95 PHE A C 1
ATOM 689 O O . PHE A 1 95 ? -42.734 2.394 61.944 1.00 82.19 95 PHE A O 1
ATOM 696 N N . SER A 1 96 ? -43.396 3.257 63.906 1.00 64.69 96 SER A N 1
ATOM 697 C CA . SER A 1 96 ? -44.114 2.073 64.406 1.00 64.69 96 SER A CA 1
ATOM 698 C C . SER A 1 96 ? -45.353 1.642 63.610 1.00 64.69 96 SER A C 1
ATOM 700 O O . SER A 1 96 ? -45.794 0.510 63.785 1.00 64.69 96 SER A O 1
ATOM 702 N N . ASP A 1 97 ? -45.914 2.492 62.740 1.00 79.88 97 ASP A N 1
ATOM 703 C CA . ASP A 1 97 ? -47.150 2.171 61.996 1.00 79.88 97 ASP A CA 1
ATOM 704 C C . ASP A 1 97 ? -46.897 1.571 60.598 1.00 79.88 97 ASP A C 1
ATOM 706 O O . ASP A 1 97 ? -47.826 1.426 59.796 1.00 79.88 97 ASP A O 1
ATOM 710 N N . LEU A 1 98 ? -45.649 1.242 60.250 1.00 82.31 98 LEU A N 1
ATOM 711 C CA . LEU A 1 98 ? -45.358 0.523 59.008 1.00 82.31 98 LEU A CA 1
ATOM 712 C C . LEU A 1 98 ? -45.606 -0.988 59.178 1.00 82.31 98 LEU A C 1
ATOM 714 O O . LEU A 1 98 ? -45.208 -1.573 60.184 1.00 82.31 98 LEU A O 1
ATOM 718 N N . PRO A 1 99 ? -46.213 -1.653 58.177 1.00 88.19 99 PRO A N 1
ATOM 719 C CA . PRO A 1 99 ? -46.278 -3.108 58.123 1.00 88.19 99 PRO A CA 1
ATOM 720 C C . PRO A 1 99 ? -44.893 -3.759 58.286 1.00 88.19 99 PRO A C 1
ATOM 722 O O . PRO A 1 99 ? -43.906 -3.284 57.717 1.00 88.19 99 PRO A O 1
ATOM 725 N N . SER A 1 100 ? -44.821 -4.854 59.052 1.00 85.38 100 SER A N 1
ATOM 726 C CA . SER A 1 100 ? -43.557 -5.529 59.395 1.00 85.38 100 SER A CA 1
ATOM 727 C C . SER A 1 100 ? -42.741 -5.944 58.168 1.00 85.38 100 SER A C 1
ATOM 729 O O . SER A 1 100 ? -41.518 -5.867 58.192 1.00 85.38 100 SER A O 1
ATOM 731 N N . ASP A 1 101 ? -43.399 -6.357 57.087 1.00 88.25 101 ASP A N 1
ATOM 732 C CA . ASP A 1 101 ? -42.781 -6.712 55.808 1.00 88.25 101 ASP A CA 1
ATOM 733 C C . ASP A 1 101 ? -42.049 -5.521 55.169 1.00 88.25 101 ASP A C 1
ATOM 735 O O . ASP A 1 101 ? -40.933 -5.669 54.666 1.00 88.25 101 ASP A O 1
ATOM 739 N N . LYS A 1 102 ? -42.630 -4.317 55.250 1.00 87.38 102 LYS A N 1
ATOM 740 C CA . LYS A 1 102 ? -41.998 -3.085 54.757 1.00 87.38 102 LYS A CA 1
ATOM 741 C C . LYS A 1 102 ? -40.806 -2.673 55.612 1.00 87.38 102 LYS A C 1
ATOM 743 O O . LYS A 1 102 ? -39.793 -2.253 55.058 1.00 87.38 102 LYS A O 1
ATOM 748 N N . ILE A 1 103 ? -40.906 -2.817 56.934 1.00 88.56 103 ILE A N 1
ATOM 749 C CA . ILE A 1 103 ? -39.792 -2.539 57.854 1.00 88.56 103 ILE A CA 1
ATOM 750 C C . ILE A 1 103 ? -38.615 -3.470 57.542 1.00 88.56 103 ILE A C 1
ATOM 752 O O . ILE A 1 103 ? -37.501 -2.992 57.326 1.00 88.56 103 ILE A O 1
ATOM 756 N N . SER A 1 104 ? -38.864 -4.777 57.409 1.00 88.44 104 SER A N 1
ATOM 757 C CA . SER A 1 104 ? -37.825 -5.752 57.060 1.00 88.44 104 SER A CA 1
ATOM 758 C C . SER A 1 104 ? -37.184 -5.472 55.695 1.00 88.44 104 SER A C 1
ATOM 760 O O . SER A 1 104 ? -35.967 -5.587 55.549 1.00 88.44 104 SER A O 1
ATOM 762 N N . ALA A 1 105 ? -37.969 -5.061 54.693 1.00 89.94 105 ALA A N 1
ATOM 763 C CA . ALA A 1 105 ? -37.440 -4.685 53.382 1.00 89.94 105 ALA A CA 1
ATOM 764 C C . ALA A 1 105 ? -36.528 -3.445 53.450 1.00 89.94 105 ALA A C 1
ATOM 766 O O . ALA A 1 105 ? -35.459 -3.435 52.838 1.00 89.94 105 ALA A O 1
ATOM 767 N N . LEU A 1 106 ? -36.919 -2.421 54.218 1.00 91.62 106 LEU A N 1
ATOM 768 C CA . LEU A 1 106 ? -36.122 -1.208 54.422 1.00 91.62 106 LEU A CA 1
ATOM 769 C C . LEU A 1 106 ? -34.823 -1.491 55.185 1.00 91.62 106 LEU A C 1
ATOM 771 O O . LEU A 1 106 ? -33.773 -0.979 54.797 1.00 91.62 106 LEU A O 1
ATOM 775 N N . GLN A 1 107 ? -34.874 -2.325 56.228 1.00 91.50 107 GLN A N 1
ATOM 776 C CA . GLN A 1 107 ? -33.691 -2.758 56.979 1.00 91.50 107 GLN A CA 1
ATOM 777 C C . GLN A 1 107 ? -32.708 -3.509 56.079 1.00 91.50 107 GLN A C 1
ATOM 779 O O . GLN A 1 107 ? -31.525 -3.168 56.038 1.00 91.50 107 GLN A O 1
ATOM 784 N N . ARG A 1 108 ? -33.203 -4.472 55.292 1.00 93.06 108 ARG A N 1
ATOM 785 C CA . ARG A 1 108 ? -32.377 -5.226 54.345 1.00 93.06 108 ARG A CA 1
ATOM 786 C C . ARG A 1 108 ? -31.735 -4.312 53.308 1.00 93.06 108 ARG A C 1
ATOM 788 O O . ARG A 1 108 ? -30.524 -4.347 53.130 1.00 93.06 108 ARG A O 1
ATOM 795 N N . PHE A 1 109 ? -32.525 -3.445 52.674 1.00 92.06 109 PHE A N 1
ATOM 796 C CA . PHE A 1 109 ? -32.001 -2.502 51.692 1.00 92.06 109 PHE A CA 1
ATOM 797 C C . PHE A 1 109 ? -30.943 -1.576 52.301 1.00 92.06 109 PHE A C 1
ATOM 799 O O . PHE A 1 109 ? -29.894 -1.382 51.699 1.00 92.06 109 PHE A O 1
ATOM 806 N N . ARG A 1 110 ? -31.173 -1.037 53.507 1.00 92.50 110 ARG A N 1
ATOM 807 C CA . ARG A 1 110 ? -30.202 -0.189 54.216 1.00 92.50 110 ARG A CA 1
ATOM 808 C C . ARG A 1 110 ? -28.889 -0.925 54.492 1.00 92.50 110 ARG A C 1
ATOM 810 O O . ARG A 1 110 ? -27.831 -0.322 54.322 1.00 92.50 110 ARG A O 1
ATOM 817 N N . SER A 1 111 ? -28.964 -2.193 54.899 1.00 92.44 111 SER A N 1
ATOM 818 C CA . SER A 1 111 ? -27.795 -3.044 55.154 1.00 92.44 111 SER A CA 1
ATOM 819 C C . SER A 1 111 ? -27.017 -3.348 53.872 1.00 92.44 111 SER A C 1
ATOM 821 O O . SER A 1 111 ? -25.791 -3.266 53.859 1.00 92.44 111 SER A O 1
ATOM 823 N N . ASP A 1 112 ? -27.721 -3.647 52.779 1.00 93.69 112 ASP A N 1
ATOM 824 C CA . ASP A 1 112 ? -27.113 -4.021 51.498 1.00 93.69 112 ASP A CA 1
ATOM 825 C C . ASP A 1 112 ? -26.604 -2.794 50.713 1.00 93.69 112 ASP A C 1
ATOM 827 O O . ASP A 1 112 ? -25.697 -2.906 49.884 1.00 93.69 112 ASP A O 1
ATOM 831 N N . PHE A 1 113 ? -27.150 -1.599 50.978 1.00 92.44 113 PHE A N 1
ATOM 832 C CA . PHE A 1 113 ? -26.897 -0.387 50.195 1.00 92.44 113 PHE A CA 1
ATOM 833 C C . PHE A 1 113 ? -25.412 -0.030 50.023 1.00 92.44 113 PHE A C 1
ATOM 835 O O . PHE A 1 113 ? -25.032 0.299 48.899 1.00 92.44 113 PHE A O 1
ATOM 842 N N . PRO A 1 114 ? -24.541 -0.066 51.055 1.00 90.50 114 PRO A N 1
ATOM 843 C CA . PRO A 1 114 ? -23.123 0.241 50.875 1.00 90.50 114 PRO A CA 1
ATOM 844 C C . PRO A 1 114 ? -22.434 -0.716 49.899 1.00 90.50 114 PRO A C 1
ATOM 846 O O . PRO A 1 114 ? -21.675 -0.261 49.047 1.00 90.50 114 PRO A O 1
ATOM 849 N N . SER A 1 115 ? -22.742 -2.014 49.989 1.00 93.62 115 SER A N 1
ATOM 850 C CA . SER A 1 115 ? -22.203 -3.033 49.086 1.00 93.62 115 SER A CA 1
ATOM 851 C C . SER A 1 115 ? -22.695 -2.803 47.657 1.00 93.62 115 SER A C 1
ATOM 853 O O . SER A 1 115 ? -21.886 -2.676 46.741 1.00 93.62 115 SER A O 1
ATOM 855 N N . LEU A 1 116 ? -24.007 -2.609 47.477 1.00 92.81 116 LEU A N 1
ATOM 856 C CA . LEU A 1 116 ? -24.612 -2.308 46.176 1.00 92.81 116 LEU A CA 1
ATOM 857 C C . LEU A 1 116 ? -24.038 -1.030 45.550 1.00 92.81 116 LEU A C 1
ATOM 859 O O . LEU A 1 116 ? -23.746 -1.002 44.357 1.00 92.81 116 LEU A O 1
ATOM 863 N N . ALA A 1 117 ? -23.837 0.020 46.351 1.00 92.06 117 ALA A N 1
ATOM 864 C CA . ALA A 1 117 ? -23.232 1.275 45.919 1.00 92.06 117 ALA A CA 1
ATOM 865 C C . ALA A 1 117 ? -21.799 1.074 45.409 1.00 92.06 117 ALA A C 1
ATOM 867 O O . ALA A 1 117 ? -21.460 1.558 44.329 1.00 92.06 117 ALA A O 1
ATOM 868 N N . SER A 1 118 ? -20.972 0.354 46.169 1.00 92.31 118 SER A N 1
ATOM 869 C CA . SER A 1 118 ? -19.591 0.053 45.790 1.00 92.31 118 SER A CA 1
ATOM 870 C C . SER A 1 118 ? -19.519 -0.831 44.547 1.00 92.31 118 SER A C 1
ATOM 872 O O . SER A 1 118 ? -18.773 -0.506 43.625 1.00 92.31 118 SER A O 1
ATOM 874 N N . SER A 1 119 ? -20.318 -1.899 44.481 1.00 93.88 119 SER A N 1
ATOM 875 C CA . SER A 1 119 ? -20.376 -2.786 43.316 1.00 93.88 119 SER A CA 1
ATOM 876 C C . SER A 1 119 ? -20.826 -2.046 42.061 1.00 93.88 119 SER A C 1
ATOM 878 O O . SER A 1 119 ? -20.196 -2.203 41.024 1.00 93.88 119 SER A O 1
ATOM 880 N N . PHE A 1 120 ? -21.852 -1.195 42.157 1.00 94.25 120 PHE A N 1
ATOM 881 C CA . PHE A 1 120 ? -22.333 -0.407 41.023 1.00 94.25 120 PHE A CA 1
ATOM 882 C C . PHE A 1 120 ? -21.283 0.590 40.515 1.00 94.25 120 PHE A C 1
ATOM 884 O O . PHE A 1 120 ? -21.063 0.704 39.312 1.00 94.25 120 PHE A O 1
ATOM 891 N N . GLN A 1 121 ? -20.610 1.312 41.418 1.00 92.38 121 GLN A N 1
ATOM 892 C CA . GLN A 1 121 ? -19.550 2.252 41.031 1.00 92.38 121 GLN A CA 1
ATOM 893 C C . GLN A 1 121 ? -18.363 1.541 40.380 1.00 92.38 121 GLN A C 1
ATOM 895 O O . GLN A 1 121 ? -17.807 2.045 39.407 1.00 92.38 121 GLN A O 1
ATOM 900 N N . PHE A 1 122 ? -17.988 0.375 40.908 1.00 94.19 122 PHE A N 1
ATOM 901 C CA . PHE A 1 122 ? -16.933 -0.448 40.335 1.00 94.19 122 PHE A CA 1
ATOM 902 C C . PHE A 1 122 ? -17.321 -0.958 38.943 1.00 94.19 122 PHE A C 1
ATOM 904 O O . PHE A 1 122 ? -16.563 -0.753 37.999 1.00 94.19 122 PHE A O 1
ATOM 911 N N . SER A 1 123 ? -18.527 -1.514 38.785 1.00 94.19 123 SER A N 1
ATOM 912 C CA . SER A 1 123 ? -18.994 -2.032 37.497 1.00 94.19 123 SER A CA 1
ATOM 913 C C . SER A 1 123 ? -19.154 -0.942 36.438 1.00 94.19 123 SER A C 1
ATOM 915 O O . SER A 1 123 ? -18.807 -1.167 35.286 1.00 94.19 123 SER A O 1
ATOM 917 N N . GLU A 1 124 ? -19.645 0.248 36.805 1.00 93.88 124 GLU A N 1
ATOM 918 C CA . GLU A 1 124 ? -19.732 1.389 35.877 1.00 93.88 124 GLU A CA 1
ATOM 919 C C . GLU A 1 124 ? -18.345 1.816 35.391 1.00 93.88 124 GLU A C 1
ATOM 921 O O . GLU A 1 124 ? -18.159 2.096 34.207 1.00 93.88 124 GLU A O 1
ATOM 926 N N . LYS A 1 125 ? -17.360 1.842 36.296 1.00 93.38 125 LYS A N 1
ATOM 927 C CA . LYS A 1 125 ? -15.983 2.189 35.952 1.00 93.38 125 LYS A CA 1
ATOM 928 C C . LYS A 1 125 ? -15.343 1.128 35.054 1.00 93.38 125 LYS A C 1
ATOM 930 O O . LYS A 1 125 ? -14.745 1.487 34.045 1.00 93.38 125 LYS A O 1
ATOM 935 N N . GLU A 1 126 ? -15.492 -0.155 35.384 1.00 94.69 126 GLU A N 1
ATOM 936 C CA . GLU A 1 126 ? -15.010 -1.248 34.532 1.00 94.69 126 GLU A CA 1
ATOM 937 C C . GLU A 1 126 ? -15.673 -1.224 33.155 1.00 94.69 126 GLU A C 1
ATOM 939 O O . GLU A 1 126 ? -15.004 -1.449 32.151 1.00 94.69 126 GLU A O 1
ATOM 944 N N . LEU A 1 127 ? -16.974 -0.938 33.083 1.00 94.25 127 LEU A N 1
ATOM 945 C CA . LEU A 1 127 ? -17.685 -0.817 31.816 1.00 94.25 127 LEU A CA 1
ATOM 946 C C . LEU A 1 127 ? -17.115 0.335 30.984 1.00 94.25 127 LEU A C 1
ATOM 948 O O . LEU A 1 127 ? -16.827 0.141 29.807 1.00 94.25 127 LEU A O 1
ATOM 952 N N . GLU A 1 128 ? -16.898 1.506 31.585 1.00 93.56 128 GLU A N 1
ATOM 953 C CA . GLU A 1 128 ? -16.307 2.655 30.895 1.00 93.56 128 GLU A CA 1
ATOM 954 C C . GLU A 1 128 ? -14.880 2.361 30.397 1.00 93.56 128 GLU A C 1
ATOM 956 O O . GLU A 1 128 ? -14.543 2.666 29.252 1.00 93.56 128 GLU A O 1
ATOM 961 N N . GLU A 1 129 ? -14.032 1.763 31.237 1.00 94.38 129 GLU A N 1
ATOM 962 C CA . GLU A 1 129 ? -12.649 1.424 30.888 1.00 94.38 129 GLU A CA 1
ATOM 963 C C . GLU A 1 129 ? -12.589 0.352 29.793 1.00 94.38 129 GLU A C 1
ATOM 965 O O . GLU A 1 129 ? -11.884 0.524 28.796 1.00 94.38 129 GLU A O 1
ATOM 970 N N . ASN A 1 130 ? -13.378 -0.716 29.919 1.00 92.69 130 ASN A N 1
ATOM 971 C CA . ASN A 1 130 ? -13.427 -1.781 28.923 1.00 92.69 130 ASN A CA 1
ATOM 972 C C . ASN A 1 130 ? -14.040 -1.307 27.604 1.00 92.69 130 ASN A C 1
ATOM 974 O O . ASN A 1 130 ? -13.547 -1.688 26.543 1.00 92.69 130 ASN A O 1
ATOM 978 N N . GLN A 1 131 ? -15.054 -0.437 27.638 1.00 91.81 131 GLN A N 1
ATOM 979 C CA . GLN A 1 131 ? -15.612 0.144 26.418 1.00 91.81 131 GLN A CA 1
ATOM 980 C C . GLN A 1 131 ? -14.555 0.972 25.675 1.00 91.81 131 GLN A C 1
ATOM 982 O O . GLN A 1 131 ? -14.379 0.788 24.475 1.00 91.81 131 GLN A O 1
ATOM 987 N N . LYS A 1 132 ? -13.762 1.791 26.382 1.00 93.44 132 LYS A N 1
ATOM 988 C CA . LYS A 1 132 ? -12.639 2.534 25.775 1.00 93.44 132 LYS A CA 1
ATOM 989 C C . LYS A 1 132 ? -11.596 1.609 25.146 1.00 93.44 132 LYS A C 1
ATOM 991 O O . LYS A 1 132 ? -11.058 1.927 24.084 1.00 93.44 132 LYS A O 1
ATOM 996 N N . LEU A 1 133 ? -11.297 0.471 25.777 1.00 91.81 133 LEU A N 1
ATOM 997 C CA . LEU A 1 133 ? -10.379 -0.528 25.219 1.00 91.81 133 LEU A CA 1
ATOM 998 C C . LEU A 1 133 ? -10.951 -1.187 23.958 1.00 91.81 133 LEU A C 1
ATOM 1000 O O . LEU A 1 133 ? -10.219 -1.361 22.983 1.00 91.81 133 LEU A O 1
ATOM 1004 N N . ILE A 1 134 ? -12.247 -1.511 23.948 1.00 90.19 134 ILE A N 1
ATOM 1005 C CA . ILE A 1 134 ? -12.944 -2.048 22.772 1.00 90.19 134 ILE A CA 1
ATOM 1006 C C . ILE A 1 134 ? -12.925 -1.029 21.630 1.00 90.19 134 ILE A C 1
ATOM 1008 O O . ILE A 1 134 ? -12.530 -1.378 20.518 1.00 90.19 134 ILE A O 1
ATOM 1012 N N . ASP A 1 135 ? -13.264 0.229 21.903 1.00 88.44 135 ASP A N 1
ATOM 1013 C CA . ASP A 1 135 ? -13.273 1.297 20.900 1.00 88.44 135 ASP A CA 1
ATOM 1014 C C . ASP A 1 135 ? -11.865 1.525 20.325 1.00 88.44 135 ASP A C 1
ATOM 1016 O O . ASP A 1 135 ? -11.684 1.638 19.111 1.00 88.44 135 ASP A O 1
ATOM 1020 N N . THR A 1 136 ? -10.840 1.503 21.185 1.00 90.75 136 THR A N 1
ATOM 1021 C CA . THR A 1 136 ? -9.432 1.593 20.767 1.00 90.75 136 THR A CA 1
ATOM 1022 C C . THR A 1 136 ? -9.036 0.407 19.891 1.00 90.75 136 THR A C 1
ATOM 1024 O O . THR A 1 136 ? -8.402 0.594 18.854 1.00 90.75 136 THR A O 1
ATOM 1027 N N . LYS A 1 137 ? -9.427 -0.818 20.263 1.00 88.56 137 LYS A N 1
ATOM 1028 C CA . LYS A 1 137 ? -9.168 -2.029 19.473 1.00 88.56 137 LYS A CA 1
ATOM 1029 C C . LYS A 1 137 ? -9.808 -1.938 18.086 1.00 88.56 137 LYS A C 1
ATOM 1031 O O . LYS A 1 137 ? -9.153 -2.285 17.105 1.00 88.56 137 LYS A O 1
ATOM 1036 N N . ILE A 1 138 ? -11.058 -1.478 17.998 1.00 85.44 138 ILE A N 1
ATOM 1037 C CA . ILE A 1 138 ? -11.770 -1.296 16.724 1.00 85.44 138 ILE A CA 1
ATOM 1038 C C . ILE A 1 138 ? -11.039 -0.265 15.858 1.00 85.44 138 ILE A C 1
ATOM 1040 O O . ILE A 1 138 ? -10.694 -0.566 14.718 1.00 85.44 138 ILE A O 1
ATOM 1044 N N . SER A 1 139 ? -10.719 0.901 16.424 1.00 90.00 139 SER A N 1
ATOM 1045 C CA . SER A 1 139 ? -9.991 1.967 15.725 1.00 90.00 139 SER A CA 1
ATOM 1046 C C . SER A 1 139 ? -8.630 1.495 15.197 1.00 90.00 139 SER A C 1
ATOM 1048 O O . SER A 1 139 ? -8.301 1.694 14.026 1.00 90.00 139 SER A O 1
ATOM 1050 N N . LEU A 1 140 ? -7.855 0.778 16.019 1.00 89.81 140 LEU A N 1
ATOM 1051 C CA . LEU A 1 140 ? -6.581 0.195 15.595 1.00 89.81 140 LEU A CA 1
ATOM 1052 C C . LEU A 1 140 ? -6.765 -0.817 14.459 1.00 89.81 140 LEU A C 1
ATOM 1054 O O . LEU A 1 140 ? -6.004 -0.784 13.495 1.00 89.81 140 LEU A O 1
ATOM 1058 N N . ALA A 1 141 ? -7.773 -1.688 14.531 1.00 85.50 141 ALA A N 1
ATOM 1059 C CA . ALA A 1 141 ? -8.043 -2.661 13.475 1.00 85.50 141 ALA A CA 1
ATOM 1060 C C . ALA A 1 141 ? -8.396 -1.985 12.137 1.00 85.50 141 ALA A C 1
ATOM 1062 O O . ALA A 1 141 ? -7.928 -2.424 11.084 1.00 85.50 141 ALA A O 1
ATOM 1063 N N . GLU A 1 142 ? -9.172 -0.898 12.160 1.00 86.19 142 GLU A N 1
ATOM 1064 C CA . GLU A 1 142 ? -9.507 -0.118 10.963 1.00 86.19 142 GLU A CA 1
ATOM 1065 C C . GLU A 1 142 ? -8.274 0.552 10.344 1.00 86.19 142 GLU A C 1
ATOM 1067 O O . GLU A 1 142 ? -8.058 0.449 9.132 1.00 86.19 142 GLU A O 1
ATOM 1072 N N . ILE A 1 143 ? -7.427 1.174 11.172 1.00 90.56 143 ILE A N 1
ATOM 1073 C CA . ILE A 1 143 ? -6.165 1.788 10.732 1.00 90.56 143 ILE A CA 1
ATOM 1074 C C . ILE A 1 143 ? -5.246 0.734 10.108 1.00 90.56 143 ILE A C 1
ATOM 1076 O O . ILE A 1 143 ? -4.713 0.932 9.015 1.00 90.56 143 ILE A O 1
ATOM 1080 N N . LEU A 1 144 ? -5.087 -0.416 10.766 1.00 89.19 144 LEU A N 1
ATOM 1081 C CA . LEU A 1 144 ? -4.244 -1.500 10.269 1.00 89.19 144 LEU A CA 1
ATOM 1082 C C . LEU A 1 144 ? -4.764 -2.060 8.940 1.00 89.19 144 LEU A C 1
ATOM 1084 O O . LEU A 1 144 ? -3.978 -2.279 8.019 1.00 89.19 144 LEU A O 1
ATOM 1088 N N . LYS A 1 145 ? -6.083 -2.208 8.783 1.00 88.19 145 LYS A N 1
ATOM 1089 C CA . LYS A 1 145 ? -6.698 -2.628 7.516 1.00 88.19 145 LYS A CA 1
ATOM 1090 C C . LYS A 1 145 ? -6.423 -1.638 6.380 1.00 88.19 145 LYS A C 1
ATOM 1092 O O . LYS A 1 145 ? -6.143 -2.051 5.248 1.00 88.19 145 LYS A O 1
ATOM 1097 N N . LEU A 1 146 ? -6.475 -0.336 6.669 1.00 90.19 146 LEU A N 1
ATOM 1098 C CA . LEU A 1 146 ? -6.106 0.701 5.706 1.00 90.19 146 LEU A CA 1
ATOM 1099 C C . LEU A 1 146 ? -4.628 0.578 5.314 1.00 90.19 146 LEU A C 1
ATOM 1101 O O . LEU A 1 146 ? -4.315 0.571 4.125 1.00 90.19 146 LEU A O 1
ATOM 1105 N N . HIS A 1 147 ? -3.732 0.418 6.290 1.00 89.94 147 HIS A N 1
ATOM 1106 C CA . HIS A 1 147 ? -2.299 0.265 6.037 1.00 89.94 147 HIS A CA 1
ATOM 1107 C C . HIS A 1 147 ? -1.985 -0.965 5.178 1.00 89.94 147 HIS A C 1
ATOM 1109 O O . HIS A 1 147 ? -1.244 -0.839 4.207 1.00 89.94 147 HIS A O 1
ATOM 1115 N N . VAL A 1 148 ? -2.598 -2.121 5.457 1.00 89.38 148 VAL A N 1
ATOM 1116 C CA . VAL A 1 148 ? -2.451 -3.336 4.632 1.00 89.38 148 VAL A CA 1
ATOM 1117 C C . VAL A 1 148 ? -2.899 -3.085 3.188 1.00 89.38 148 VAL A C 1
ATOM 1119 O O . VAL A 1 148 ? -2.238 -3.511 2.241 1.00 89.38 148 VAL A O 1
ATOM 1122 N N . THR A 1 149 ? -4.001 -2.360 2.993 1.00 88.81 149 THR A N 1
ATOM 1123 C CA . THR A 1 149 ? -4.515 -2.034 1.651 1.00 88.81 149 THR A CA 1
ATOM 1124 C C . THR A 1 149 ? -3.552 -1.125 0.882 1.00 88.81 149 THR A C 1
ATOM 1126 O O . THR A 1 149 ? -3.258 -1.362 -0.295 1.00 88.81 149 THR A O 1
ATOM 1129 N N . VAL A 1 150 ? -3.030 -0.094 1.552 1.00 93.50 150 VAL A N 1
ATOM 1130 C CA . VAL A 1 150 ? -2.031 0.817 0.981 1.00 93.50 150 VAL A CA 1
ATOM 1131 C C . VAL A 1 150 ? -0.756 0.055 0.637 1.00 93.50 150 VAL A C 1
ATOM 1133 O O . VAL A 1 150 ? -0.246 0.204 -0.471 1.00 93.50 150 VAL A O 1
ATOM 1136 N N . TYR A 1 151 ? -0.285 -0.809 1.536 1.00 92.19 151 TYR A N 1
ATOM 1137 C CA . TYR A 1 151 ? 0.901 -1.625 1.320 1.00 92.19 151 TYR A CA 1
ATOM 1138 C C . TYR A 1 151 ? 0.773 -2.521 0.086 1.00 92.19 151 TYR A C 1
ATOM 1140 O O . TYR A 1 151 ? 1.618 -2.452 -0.802 1.00 92.19 151 TYR A O 1
ATOM 1148 N N . LYS A 1 152 ? -0.327 -3.278 -0.035 1.00 90.50 152 LYS A N 1
ATOM 1149 C CA . LYS A 1 152 ? -0.600 -4.119 -1.215 1.00 90.50 152 LYS A CA 1
ATOM 1150 C C . LYS A 1 152 ? -0.554 -3.301 -2.510 1.00 90.50 152 LYS A C 1
ATOM 1152 O O . LYS A 1 152 ? 0.056 -3.720 -3.487 1.00 90.50 152 LYS A O 1
ATOM 1157 N N . THR A 1 153 ? -1.129 -2.097 -2.496 1.00 94.00 153 THR A N 1
ATOM 1158 C CA . THR A 1 153 ? -1.101 -1.185 -3.652 1.00 94.00 153 THR A CA 1
ATOM 1159 C C . THR A 1 153 ? 0.317 -0.720 -3.994 1.00 94.00 153 THR A C 1
ATOM 1161 O O . THR A 1 153 ? 0.671 -0.634 -5.170 1.00 94.00 153 THR A O 1
ATOM 1164 N N . LEU A 1 154 ? 1.124 -0.380 -2.986 1.00 94.50 154 LEU A N 1
ATOM 1165 C CA . LEU A 1 154 ? 2.509 0.048 -3.180 1.00 94.50 154 LEU A CA 1
ATOM 1166 C C . LEU A 1 154 ? 3.379 -1.094 -3.702 1.00 94.50 154 LEU A C 1
ATOM 1168 O O . LEU A 1 154 ? 4.107 -0.881 -4.666 1.00 94.50 154 LEU A O 1
ATOM 1172 N N . LYS A 1 155 ? 3.230 -2.298 -3.144 1.00 92.88 155 LYS A N 1
ATOM 1173 C CA . LYS A 1 155 ? 3.937 -3.499 -3.589 1.00 92.88 155 LYS A CA 1
ATOM 1174 C C . LYS A 1 155 ? 3.681 -3.794 -5.069 1.00 92.88 155 LYS A C 1
ATOM 1176 O O . LYS A 1 155 ? 4.622 -3.942 -5.839 1.00 92.88 155 LYS A O 1
ATOM 1181 N N . THR A 1 156 ? 2.423 -3.756 -5.513 1.00 94.81 156 THR A N 1
ATOM 1182 C CA . THR A 1 156 ? 2.102 -3.931 -6.941 1.00 94.81 156 THR A CA 1
ATOM 1183 C C . THR A 1 156 ? 2.727 -2.844 -7.821 1.00 94.81 156 THR A C 1
ATOM 1185 O O . THR A 1 156 ? 3.196 -3.126 -8.920 1.00 94.81 156 THR A O 1
ATOM 1188 N N . LYS A 1 157 ? 2.756 -1.583 -7.367 1.00 96.50 157 LYS A N 1
ATOM 1189 C CA . LYS A 1 157 ? 3.415 -0.503 -8.122 1.00 96.50 157 LYS A CA 1
ATOM 1190 C C . LYS A 1 157 ? 4.923 -0.710 -8.221 1.00 96.50 157 LYS A C 1
ATOM 1192 O O . LYS A 1 157 ? 5.492 -0.446 -9.274 1.00 96.50 157 LYS A O 1
ATOM 1197 N N . GLU A 1 158 ? 5.557 -1.159 -7.144 1.00 96.38 158 GLU A N 1
ATOM 1198 C CA . GLU A 1 158 ? 6.980 -1.489 -7.123 1.00 96.38 158 GLU A CA 1
ATOM 1199 C C . GLU A 1 158 ? 7.306 -2.615 -8.114 1.00 96.38 158 GLU A C 1
ATOM 1201 O O . GLU A 1 158 ? 8.231 -2.477 -8.912 1.00 96.38 158 GLU A O 1
ATOM 1206 N N . GLU A 1 159 ? 6.508 -3.685 -8.128 1.00 95.69 159 GLU A N 1
ATOM 1207 C CA . GLU A 1 159 ? 6.643 -4.791 -9.084 1.00 95.69 159 GLU A CA 1
ATOM 1208 C C . GLU A 1 159 ? 6.562 -4.295 -10.539 1.00 95.69 159 GLU A C 1
ATOM 1210 O O . GLU A 1 159 ? 7.443 -4.606 -11.342 1.00 95.69 159 GLU A O 1
ATOM 1215 N N . LEU A 1 160 ? 5.583 -3.441 -10.864 1.00 96.81 160 LEU A N 1
ATOM 1216 C CA . LEU A 1 160 ? 5.441 -2.850 -12.203 1.00 96.81 160 LEU A CA 1
ATOM 1217 C C . LEU A 1 160 ? 6.639 -1.975 -12.600 1.00 96.81 160 LEU A C 1
ATOM 1219 O O . LEU A 1 160 ? 7.106 -2.040 -13.737 1.00 96.81 160 LEU A O 1
ATOM 1223 N N . ILE A 1 161 ? 7.155 -1.164 -11.671 1.00 97.06 161 ILE A N 1
ATOM 1224 C CA . ILE A 1 161 ? 8.346 -0.338 -11.914 1.00 97.06 161 ILE A CA 1
ATOM 1225 C C . ILE A 1 161 ? 9.564 -1.231 -12.176 1.00 97.06 161 ILE A C 1
ATOM 1227 O O . ILE A 1 161 ? 10.338 -0.966 -13.096 1.00 97.06 161 ILE A O 1
ATOM 1231 N N . ASN A 1 162 ? 9.727 -2.310 -11.411 1.00 96.31 162 ASN A N 1
ATOM 1232 C CA . ASN A 1 162 ? 10.824 -3.256 -11.600 1.00 96.31 162 ASN A CA 1
ATOM 1233 C C . ASN A 1 162 ? 10.753 -3.963 -12.965 1.00 96.31 162 ASN A C 1
ATOM 1235 O O . ASN A 1 162 ? 11.784 -4.142 -13.623 1.00 96.31 162 ASN A O 1
ATOM 1239 N N . GLU A 1 163 ? 9.554 -4.315 -13.433 1.00 96.88 163 GLU A N 1
ATOM 1240 C CA . GLU A 1 163 ? 9.346 -4.851 -14.783 1.00 96.88 163 GLU A CA 1
ATOM 1241 C C . GLU A 1 163 ? 9.716 -3.835 -15.875 1.00 96.88 163 GLU A C 1
ATOM 1243 O O . GLU A 1 163 ? 10.406 -4.182 -16.840 1.00 96.88 163 GLU A O 1
ATOM 1248 N N . GLU A 1 164 ? 9.318 -2.570 -15.716 1.00 97.62 164 GLU A N 1
ATOM 1249 C CA . GLU A 1 164 ? 9.655 -1.500 -16.659 1.00 97.62 164 GLU A CA 1
ATOM 1250 C C . GLU A 1 164 ? 11.167 -1.242 -16.713 1.00 97.62 164 GLU A C 1
ATOM 1252 O O . GLU A 1 164 ? 11.742 -1.155 -17.803 1.00 97.62 164 GLU A O 1
ATOM 1257 N N . ILE A 1 165 ? 11.838 -1.208 -15.557 1.00 97.00 165 ILE A N 1
ATOM 1258 C CA . ILE A 1 165 ? 13.300 -1.091 -15.470 1.00 97.00 165 ILE A CA 1
ATOM 1259 C C . ILE A 1 165 ? 13.970 -2.220 -16.254 1.00 97.00 165 ILE A C 1
ATOM 1261 O O . ILE A 1 165 ? 14.874 -1.961 -17.053 1.00 97.00 165 ILE A O 1
ATOM 1265 N N . LYS A 1 166 ? 13.519 -3.465 -16.068 1.00 97.06 166 LYS A N 1
ATOM 1266 C CA . LYS A 1 166 ? 14.080 -4.621 -16.774 1.00 97.06 166 LYS A CA 1
ATOM 1267 C C . LYS A 1 166 ? 13.922 -4.484 -18.290 1.00 97.06 166 LYS A C 1
ATOM 1269 O O . LYS A 1 166 ? 14.885 -4.695 -19.029 1.00 97.06 166 LYS A O 1
ATOM 1274 N N . LYS A 1 167 ? 12.743 -4.072 -18.760 1.00 97.56 167 LYS A N 1
ATOM 1275 C CA . LYS A 1 167 ? 12.485 -3.844 -20.188 1.00 97.56 167 LYS A CA 1
ATOM 1276 C C . LYS A 1 167 ? 13.399 -2.758 -20.767 1.00 97.56 167 LYS A C 1
ATOM 1278 O O . LYS A 1 167 ? 14.007 -2.959 -21.817 1.00 97.56 167 LYS A O 1
ATOM 1283 N N . LEU A 1 168 ? 13.546 -1.632 -20.069 1.00 97.75 168 LEU A N 1
ATOM 1284 C CA . LEU A 1 168 ? 14.416 -0.534 -20.503 1.00 97.75 168 LEU A CA 1
ATOM 1285 C C . LEU A 1 168 ? 15.893 -0.950 -20.558 1.00 97.75 168 LEU A C 1
ATOM 1287 O O . LEU A 1 168 ? 16.617 -0.532 -21.462 1.00 97.75 168 LEU A O 1
ATOM 1291 N N . GLN A 1 169 ? 16.349 -1.801 -19.637 1.00 97.94 169 GLN A N 1
ATOM 1292 C CA . GLN A 1 169 ? 17.708 -2.353 -19.667 1.00 97.94 169 GLN A CA 1
ATOM 1293 C C . GLN A 1 169 ? 17.946 -3.254 -20.888 1.00 97.94 169 GLN A C 1
ATOM 1295 O O . GLN A 1 169 ? 19.016 -3.194 -21.502 1.00 97.94 169 GLN A O 1
ATOM 1300 N N . GLU A 1 170 ? 16.960 -4.066 -21.273 1.00 97.50 170 GLU A N 1
ATOM 1301 C CA . GLU A 1 170 ? 17.033 -4.894 -22.482 1.00 97.50 170 GLU A CA 1
ATOM 1302 C C . GLU A 1 170 ? 17.075 -4.031 -23.754 1.00 97.50 170 GLU A C 1
ATOM 1304 O O . GLU A 1 170 ? 17.934 -4.240 -24.617 1.00 97.50 170 GLU A O 1
ATOM 1309 N N . GLU A 1 171 ? 16.217 -3.011 -23.846 1.00 97.94 171 GLU A N 1
ATOM 1310 C CA . GLU A 1 171 ? 16.217 -2.055 -24.961 1.00 97.94 171 GLU A CA 1
ATOM 1311 C C . GLU A 1 171 ? 17.544 -1.291 -25.065 1.00 97.94 171 GLU A C 1
ATOM 1313 O O . GLU A 1 171 ? 18.098 -1.148 -26.162 1.00 97.94 171 GLU A O 1
ATOM 1318 N N . LEU A 1 172 ? 18.101 -0.854 -23.931 1.00 98.00 172 LEU A N 1
ATOM 1319 C CA . LEU A 1 172 ? 19.399 -0.186 -23.876 1.00 98.00 172 LEU A CA 1
ATOM 1320 C C . LEU A 1 172 ? 20.503 -1.084 -24.444 1.00 98.00 172 LEU A C 1
ATOM 1322 O O . LEU A 1 172 ? 21.268 -0.649 -25.306 1.00 98.00 172 LEU A O 1
ATOM 1326 N N . LYS A 1 173 ? 20.548 -2.352 -24.025 1.00 97.88 173 LYS A N 1
ATOM 1327 C CA . LYS A 1 173 ? 21.534 -3.326 -24.508 1.00 97.88 173 LYS A CA 1
ATOM 1328 C C . LYS A 1 173 ? 21.447 -3.525 -26.024 1.00 97.88 173 LYS A C 1
ATOM 1330 O O . LYS A 1 173 ? 22.477 -3.572 -26.698 1.00 97.88 173 LYS A O 1
ATOM 1335 N N . LEU A 1 174 ? 20.234 -3.605 -26.577 1.00 97.69 174 LEU A N 1
ATOM 1336 C CA . LEU A 1 174 ? 20.027 -3.704 -28.027 1.00 97.69 174 LEU A CA 1
ATOM 1337 C C . LEU A 1 174 ? 20.544 -2.459 -28.759 1.00 97.69 174 LEU A C 1
ATOM 1339 O O . LEU A 1 174 ? 21.219 -2.576 -29.784 1.00 97.69 174 LEU A O 1
ATOM 1343 N N . LYS A 1 175 ? 20.277 -1.264 -28.219 1.00 97.75 175 LYS A N 1
ATOM 1344 C CA . LYS A 1 175 ? 20.737 0.002 -28.807 1.00 97.75 175 LYS A CA 1
ATOM 1345 C C . LYS A 1 175 ? 22.249 0.181 -28.734 1.00 97.75 175 LYS A C 1
ATOM 1347 O O . LYS A 1 175 ? 22.848 0.716 -29.670 1.00 97.75 175 LYS A O 1
ATOM 1352 N N . GLU A 1 176 ? 22.889 -0.292 -27.673 1.00 98.06 176 GLU A N 1
ATOM 1353 C CA . GLU A 1 176 ? 24.348 -0.309 -27.578 1.00 98.06 176 GLU A CA 1
ATOM 1354 C C . GLU A 1 176 ? 24.986 -1.222 -28.629 1.00 98.06 176 GLU A C 1
ATOM 1356 O O . GLU A 1 176 ? 25.995 -0.850 -29.233 1.00 98.06 176 GLU A O 1
ATOM 1361 N N . GLU A 1 177 ? 24.390 -2.384 -28.892 1.00 98.12 177 GLU A N 1
ATOM 1362 C CA . GLU A 1 177 ? 24.872 -3.299 -29.927 1.00 98.12 177 GLU A CA 1
ATOM 1363 C C . GLU A 1 177 ? 24.686 -2.712 -31.335 1.00 98.12 177 GLU A C 1
ATOM 1365 O O . GLU A 1 177 ? 25.613 -2.714 -32.150 1.00 98.12 177 GLU A O 1
ATOM 1370 N N . GLU A 1 178 ? 23.529 -2.097 -31.601 1.00 98.12 178 GLU A N 1
ATOM 1371 C CA . GLU A 1 178 ? 23.273 -1.360 -32.842 1.00 98.12 178 GLU A CA 1
ATOM 1372 C C . GLU A 1 178 ? 24.323 -0.254 -33.059 1.00 98.12 178 GLU A C 1
ATOM 1374 O O . GLU A 1 178 ? 24.916 -0.141 -34.138 1.00 98.12 178 GLU A O 1
ATOM 1379 N N . LYS A 1 179 ? 24.635 0.515 -32.007 1.00 98.12 179 LYS A N 1
ATOM 1380 C CA . LYS A 1 179 ? 25.674 1.553 -32.033 1.00 98.12 179 LYS A CA 1
ATOM 1381 C C . LYS A 1 179 ? 27.053 0.973 -32.360 1.00 98.12 179 LYS A C 1
ATOM 1383 O O . LYS A 1 179 ? 27.757 1.546 -33.195 1.00 98.12 179 LYS A O 1
ATOM 1388 N N . LYS A 1 180 ? 27.451 -0.145 -31.742 1.00 98.19 180 LYS A N 1
ATOM 1389 C CA . LYS A 1 180 ? 28.735 -0.813 -32.030 1.00 98.19 180 LYS A CA 1
ATOM 1390 C C . LYS A 1 180 ? 28.825 -1.248 -33.491 1.00 98.19 180 LYS A C 1
ATOM 1392 O O . LYS A 1 180 ? 29.830 -0.969 -34.146 1.00 98.19 180 LYS A O 1
ATOM 1397 N N . ASN A 1 181 ? 27.761 -1.844 -34.028 1.00 98.19 181 ASN A N 1
ATOM 1398 C CA . ASN A 1 181 ? 27.698 -2.259 -35.429 1.00 98.19 181 ASN A CA 1
ATOM 1399 C C . ASN A 1 181 ? 27.852 -1.061 -36.385 1.00 98.19 181 ASN A C 1
ATOM 1401 O O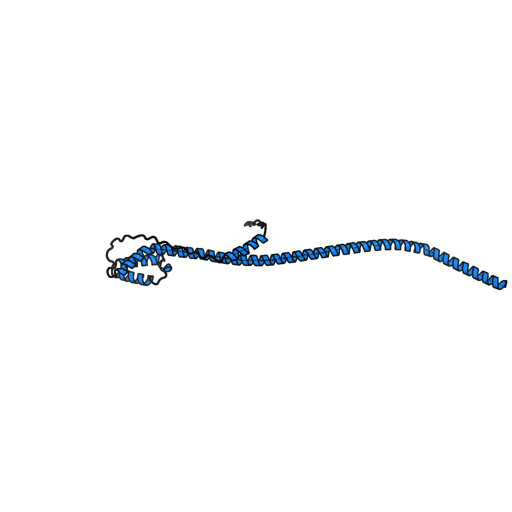 . ASN A 1 181 ? 28.658 -1.095 -37.317 1.00 98.19 181 ASN A O 1
ATOM 1405 N N . ILE A 1 182 ? 27.153 0.047 -36.115 1.00 98.12 182 ILE A N 1
ATOM 1406 C CA . ILE A 1 182 ? 27.289 1.285 -36.900 1.00 98.12 182 ILE A CA 1
ATOM 1407 C C . ILE A 1 182 ? 28.727 1.815 -36.853 1.00 98.12 182 ILE A C 1
ATOM 1409 O O . ILE A 1 182 ? 29.269 2.201 -37.890 1.00 98.12 182 ILE A O 1
ATOM 1413 N N . ILE A 1 183 ? 29.366 1.827 -35.679 1.00 98.12 183 ILE A N 1
ATOM 1414 C CA . ILE A 1 183 ? 30.763 2.264 -35.539 1.00 98.12 183 ILE A CA 1
ATOM 1415 C C . ILE A 1 183 ? 31.691 1.381 -36.383 1.00 98.12 183 ILE A C 1
ATOM 1417 O O . ILE A 1 183 ? 32.527 1.922 -37.110 1.00 98.12 183 ILE A O 1
ATOM 1421 N N . SER A 1 184 ? 31.505 0.057 -36.353 1.00 98.06 184 SER A N 1
ATOM 1422 C CA . SER A 1 184 ? 32.275 -0.881 -37.180 1.00 98.06 184 SER A CA 1
ATOM 1423 C C . SER A 1 184 ? 32.116 -0.570 -38.668 1.00 98.06 184 SER A C 1
ATOM 1425 O O . SER A 1 184 ? 33.104 -0.335 -39.361 1.00 98.06 184 SER A O 1
ATOM 1427 N N . LYS A 1 185 ? 30.870 -0.453 -39.146 1.00 98.06 185 LYS A N 1
ATOM 1428 C CA . LYS A 1 185 ? 30.570 -0.134 -40.550 1.00 98.06 185 LYS A CA 1
ATOM 1429 C C . LYS A 1 185 ? 31.196 1.186 -40.990 1.00 98.06 185 LYS A C 1
ATOM 1431 O O . LYS A 1 185 ? 31.761 1.264 -42.077 1.00 98.06 185 LYS A O 1
ATOM 1436 N N . LYS A 1 186 ? 31.136 2.228 -40.150 1.00 97.94 186 LYS A N 1
ATOM 1437 C CA . LYS A 1 186 ? 31.777 3.523 -40.441 1.00 97.94 186 LYS A CA 1
ATOM 1438 C C . LYS A 1 186 ? 33.290 3.382 -40.594 1.00 97.94 186 LYS A C 1
ATOM 1440 O O . LYS A 1 186 ? 33.874 4.021 -41.467 1.00 97.94 186 LYS A O 1
ATOM 1445 N N . LEU A 1 187 ? 33.920 2.567 -39.753 1.00 98.06 187 LEU A N 1
ATOM 1446 C CA . LEU A 1 187 ? 35.361 2.344 -39.773 1.00 98.06 187 LEU A CA 1
ATOM 1447 C C . LEU A 1 187 ? 35.801 1.557 -41.017 1.00 98.06 187 LEU A C 1
ATOM 1449 O O . LEU A 1 187 ? 36.797 1.924 -41.643 1.00 98.06 187 LEU A O 1
ATOM 1453 N N . ASP A 1 188 ? 35.035 0.547 -41.422 1.00 97.94 188 ASP A N 1
ATOM 1454 C CA . ASP A 1 188 ? 35.291 -0.210 -42.652 1.00 97.94 188 ASP A CA 1
ATOM 1455 C C . ASP A 1 188 ? 35.133 0.668 -43.897 1.00 97.94 188 ASP A C 1
ATOM 1457 O O . ASP A 1 188 ? 36.033 0.719 -44.740 1.00 97.94 188 ASP A O 1
ATOM 1461 N N . LEU A 1 189 ? 34.060 1.465 -43.955 1.00 97.88 189 LEU A N 1
ATOM 1462 C CA . LEU A 1 189 ? 33.835 2.418 -45.041 1.00 97.88 189 LEU A CA 1
ATOM 1463 C C . LEU A 1 189 ? 34.978 3.441 -45.144 1.00 97.88 189 LEU A C 1
ATOM 1465 O O . LEU A 1 189 ? 35.432 3.779 -46.240 1.00 97.88 189 LEU A O 1
ATOM 1469 N N . ALA A 1 190 ? 35.476 3.928 -44.002 1.00 97.88 190 ALA A N 1
ATOM 1470 C CA . ALA A 1 190 ? 36.588 4.872 -43.958 1.00 97.88 190 ALA A CA 1
ATOM 1471 C C . ALA A 1 190 ? 37.894 4.246 -44.478 1.00 97.88 190 ALA A C 1
ATOM 1473 O O . ALA A 1 190 ? 38.620 4.889 -45.243 1.00 97.88 190 ALA A O 1
ATOM 1474 N N . LYS A 1 191 ? 38.181 2.988 -44.110 1.00 97.69 191 LYS A N 1
ATOM 1475 C CA . LYS A 1 191 ? 39.337 2.231 -44.621 1.00 97.69 191 LYS A CA 1
ATOM 1476 C C . LYS A 1 191 ? 39.255 2.055 -46.135 1.00 97.69 191 LYS A C 1
ATOM 1478 O O . LYS A 1 191 ? 40.208 2.403 -46.833 1.00 97.69 191 LYS A O 1
ATOM 1483 N N . GLU A 1 192 ? 38.120 1.578 -46.643 1.00 97.56 192 GLU A N 1
ATOM 1484 C CA . GLU A 1 192 ? 37.906 1.367 -48.078 1.00 97.56 192 GLU A CA 1
ATOM 1485 C C . GLU A 1 192 ? 38.051 2.681 -48.860 1.00 97.56 192 GLU A C 1
ATOM 1487 O O . GLU A 1 192 ? 38.771 2.755 -49.860 1.00 97.56 192 GLU A O 1
ATOM 1492 N N . THR A 1 193 ? 37.434 3.751 -48.356 1.00 97.25 193 THR A N 1
ATOM 1493 C CA . THR A 1 193 ? 37.509 5.085 -48.962 1.00 97.25 193 THR A CA 1
ATOM 1494 C C . THR A 1 193 ? 38.945 5.600 -49.003 1.00 97.25 193 THR A C 1
ATOM 1496 O O . THR A 1 193 ? 39.367 6.159 -50.015 1.00 97.25 193 THR A O 1
ATOM 1499 N N . LYS A 1 194 ? 39.733 5.388 -47.940 1.00 97.50 194 LYS A N 1
ATOM 1500 C CA . LYS A 1 194 ? 41.142 5.801 -47.895 1.00 97.50 194 LYS A CA 1
ATOM 1501 C C . LYS A 1 194 ? 41.967 5.099 -48.975 1.00 97.50 194 LYS A C 1
ATOM 1503 O O . LYS A 1 194 ? 42.737 5.769 -49.661 1.00 97.50 194 LYS A O 1
ATOM 1508 N N . VAL A 1 195 ? 41.775 3.792 -49.163 1.00 96.81 195 VAL A N 1
ATOM 1509 C CA . VAL A 1 195 ? 42.455 3.023 -50.221 1.00 96.81 195 VAL A CA 1
ATOM 1510 C C . VAL A 1 195 ? 42.068 3.552 -51.601 1.00 96.81 195 VAL A C 1
ATOM 1512 O O . VAL A 1 195 ? 42.943 3.917 -52.386 1.00 96.81 195 VAL A O 1
ATOM 1515 N N . LYS A 1 196 ? 40.764 3.686 -51.880 1.00 96.75 196 LYS A N 1
ATOM 1516 C CA . LYS A 1 196 ? 40.272 4.199 -53.170 1.00 96.75 196 LYS A CA 1
ATOM 1517 C C . LYS A 1 196 ? 40.766 5.615 -53.460 1.00 96.75 196 LYS A C 1
ATOM 1519 O O . LYS A 1 196 ? 41.149 5.900 -54.591 1.00 96.75 196 LYS A O 1
ATOM 1524 N N . LYS A 1 197 ? 40.816 6.486 -52.447 1.00 97.75 197 LYS A N 1
ATOM 1525 C CA . LYS A 1 197 ? 41.347 7.850 -52.569 1.00 97.75 197 LYS A CA 1
ATOM 1526 C C . LYS A 1 197 ? 42.810 7.848 -53.017 1.00 97.75 197 LYS A C 1
ATOM 1528 O O . LYS A 1 197 ? 43.163 8.612 -53.910 1.00 97.75 197 LYS A O 1
ATOM 1533 N N . VAL A 1 198 ? 43.650 6.995 -52.424 1.00 97.00 198 VAL A N 1
ATOM 1534 C CA . VAL A 1 198 ? 45.069 6.875 -52.802 1.00 97.00 198 VAL A CA 1
ATOM 1535 C C . VAL A 1 198 ? 45.206 6.368 -54.239 1.00 97.00 198 VAL A C 1
ATOM 1537 O O . VAL A 1 198 ? 45.935 6.971 -55.027 1.00 97.00 198 VAL A O 1
ATOM 1540 N N . THR A 1 199 ? 44.461 5.324 -54.613 1.00 96.31 199 THR A N 1
ATOM 1541 C CA . THR A 1 199 ? 44.475 4.781 -55.982 1.00 96.31 199 THR A CA 1
ATOM 1542 C C . THR A 1 199 ? 44.017 5.812 -57.013 1.00 96.31 199 THR A C 1
ATOM 1544 O O . THR A 1 199 ? 44.684 6.004 -58.028 1.00 96.31 199 THR A O 1
ATOM 1547 N N . LEU A 1 200 ? 42.923 6.529 -56.742 1.00 96.75 200 LEU A N 1
ATOM 1548 C CA . LEU A 1 200 ? 42.427 7.585 -57.625 1.00 96.75 200 LEU A CA 1
ATOM 1549 C C . LEU A 1 200 ? 43.441 8.724 -57.764 1.00 96.75 200 LEU A C 1
ATOM 1551 O O . LEU A 1 200 ? 43.669 9.209 -58.868 1.00 96.75 200 LEU A O 1
ATOM 1555 N N . SER A 1 201 ? 44.084 9.125 -56.663 1.00 96.69 201 SER A N 1
ATOM 1556 C CA . SER A 1 201 ? 45.138 10.140 -56.699 1.00 96.69 201 SER A CA 1
ATOM 1557 C C . SER A 1 201 ? 46.290 9.716 -57.609 1.00 96.69 201 SER A C 1
ATOM 1559 O O . SER A 1 201 ? 46.740 10.523 -58.416 1.00 96.69 201 SER A O 1
ATOM 1561 N N . LYS A 1 202 ? 46.726 8.450 -57.533 1.00 96.25 202 LYS A N 1
ATOM 1562 C CA . LYS A 1 202 ? 47.764 7.898 -58.415 1.00 96.25 202 LYS A CA 1
ATOM 1563 C C . LYS A 1 202 ? 47.348 7.970 -59.888 1.00 96.25 202 LYS A C 1
ATOM 1565 O O . LYS A 1 202 ? 48.105 8.476 -60.711 1.00 96.25 202 LYS A O 1
ATOM 1570 N N . TYR A 1 203 ? 46.134 7.526 -60.217 1.00 96.00 203 TYR A N 1
ATOM 1571 C CA . TYR A 1 203 ? 45.621 7.598 -61.588 1.00 96.00 203 TYR A CA 1
ATOM 1572 C C . TYR A 1 203 ? 45.508 9.031 -62.101 1.00 96.00 203 TYR A C 1
ATOM 1574 O O . TYR A 1 203 ? 45.871 9.290 -63.243 1.00 96.00 203 TYR A O 1
ATOM 1582 N N . ASN A 1 204 ? 45.081 9.979 -61.268 1.00 95.06 204 ASN A N 1
ATOM 1583 C CA . ASN A 1 204 ? 45.027 11.388 -61.655 1.00 95.06 204 ASN A CA 1
ATOM 1584 C C . ASN A 1 204 ? 46.418 11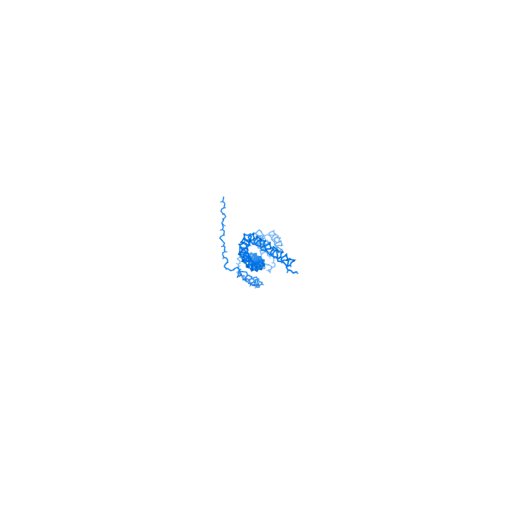.963 -61.956 1.00 95.06 204 ASN A C 1
ATOM 1586 O O . ASN A 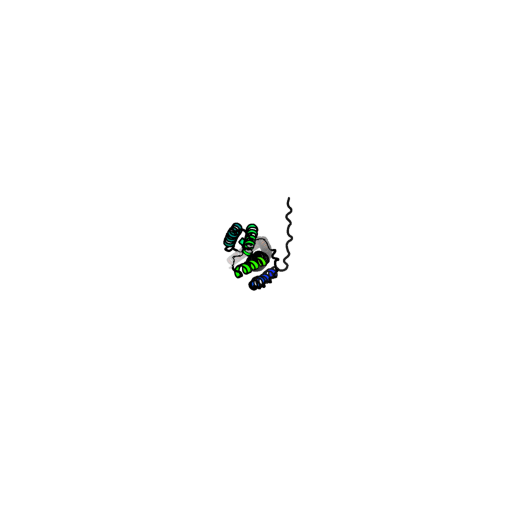1 204 ? 46.552 12.762 -62.879 1.00 95.06 204 ASN A O 1
ATOM 1590 N N . THR A 1 205 ? 47.454 11.545 -61.224 1.00 95.94 205 THR A N 1
ATOM 1591 C CA . THR A 1 205 ? 48.839 11.953 -61.496 1.00 95.94 205 THR A CA 1
ATOM 1592 C C . THR A 1 205 ? 49.388 11.334 -62.786 1.00 95.94 205 THR A C 1
ATOM 1594 O O . THR A 1 205 ? 50.093 12.006 -63.534 1.00 95.94 205 THR A O 1
ATOM 1597 N N . GLU A 1 206 ? 49.070 10.070 -63.075 1.00 94.81 206 GLU A N 1
ATOM 1598 C CA . GLU A 1 206 ? 49.596 9.346 -64.245 1.00 94.81 206 GLU A CA 1
ATOM 1599 C C . GLU A 1 206 ? 48.806 9.623 -65.542 1.00 94.81 206 GLU A C 1
ATOM 1601 O O . GLU A 1 206 ? 49.372 9.584 -66.641 1.00 94.81 206 GLU A O 1
ATOM 1606 N N . SER A 1 207 ? 47.520 9.968 -65.425 1.00 95.38 207 SER A N 1
ATOM 1607 C CA . SER A 1 207 ? 46.585 10.172 -66.541 1.00 95.38 207 SER A CA 1
ATOM 1608 C C . SER A 1 207 ? 47.073 11.159 -67.613 1.00 95.38 207 SER A C 1
ATOM 1610 O O . SER A 1 207 ? 47.002 10.812 -68.796 1.00 95.38 207 SER A O 1
ATOM 1612 N N . PRO A 1 208 ? 47.659 12.330 -67.285 1.00 95.62 208 PRO A N 1
ATOM 1613 C CA . PRO A 1 208 ? 48.189 13.239 -68.302 1.00 95.62 208 PRO A CA 1
ATOM 1614 C C . PRO A 1 208 ? 49.257 12.591 -69.196 1.00 95.62 208 PRO A C 1
ATOM 1616 O O . PRO A 1 208 ? 49.245 12.780 -70.414 1.00 95.62 208 PRO A O 1
ATOM 1619 N N . SER A 1 209 ? 50.141 11.770 -68.614 1.00 95.94 209 SER A N 1
ATOM 1620 C CA . SER A 1 209 ? 51.164 11.033 -69.368 1.00 95.94 209 SER A CA 1
ATOM 1621 C C . SER A 1 209 ? 50.526 10.017 -70.313 1.00 95.94 209 SER A C 1
ATOM 1623 O O . SER A 1 209 ? 50.919 9.910 -71.477 1.00 95.94 209 SER A O 1
ATOM 1625 N N . TRP A 1 210 ? 49.509 9.288 -69.845 1.00 95.69 210 TRP A N 1
ATOM 1626 C CA . TRP A 1 210 ? 48.765 8.342 -70.677 1.00 95.69 210 TRP A CA 1
ATOM 1627 C C . TRP A 1 210 ? 48.050 9.044 -71.829 1.00 95.69 210 TRP A C 1
ATOM 1629 O O . TRP A 1 210 ? 48.170 8.606 -72.970 1.00 95.69 210 TRP A O 1
ATOM 1639 N N . MET A 1 211 ? 47.384 10.169 -71.563 1.00 95.88 211 MET A N 1
ATOM 1640 C CA . MET A 1 211 ? 46.704 10.972 -72.581 1.00 95.88 211 MET A CA 1
ATOM 1641 C C . MET A 1 211 ? 47.684 11.479 -73.648 1.00 95.88 211 MET A C 1
ATOM 1643 O O . MET A 1 211 ? 47.393 11.396 -74.843 1.00 95.88 211 MET A O 1
ATOM 1647 N N . GLN A 1 212 ? 48.883 11.919 -73.249 1.00 95.75 212 GLN A N 1
ATOM 1648 C CA . GLN A 1 212 ? 49.933 12.324 -74.187 1.00 95.75 212 GLN A CA 1
ATOM 1649 C C . GLN A 1 212 ? 50.442 11.146 -75.031 1.00 95.75 212 GLN A C 1
ATOM 1651 O O . GLN A 1 212 ? 50.596 11.281 -76.247 1.00 95.75 212 GLN A O 1
ATOM 1656 N N . LYS A 1 213 ? 50.676 9.980 -74.412 1.00 95.56 213 LYS A N 1
ATOM 1657 C CA . LYS A 1 213 ? 51.083 8.755 -75.121 1.00 95.56 213 LYS A CA 1
ATOM 1658 C C . LYS A 1 213 ? 50.019 8.305 -76.122 1.00 95.56 213 LYS A C 1
ATOM 1660 O O . LYS A 1 213 ? 50.366 7.991 -77.257 1.00 95.56 213 LYS A O 1
ATOM 1665 N N . ILE A 1 214 ? 48.740 8.338 -75.738 1.00 96.25 214 ILE A N 1
ATOM 1666 C CA . ILE A 1 214 ? 47.607 8.025 -76.619 1.00 96.25 214 ILE A CA 1
ATOM 1667 C C . ILE A 1 214 ? 47.578 8.984 -77.809 1.00 96.25 214 ILE A C 1
ATOM 1669 O O . ILE A 1 214 ? 47.464 8.526 -78.944 1.00 96.25 214 ILE A O 1
ATOM 1673 N N . LYS A 1 215 ? 47.718 10.297 -77.577 1.00 96.69 215 LYS A N 1
ATOM 1674 C CA . LYS A 1 215 ? 47.758 11.291 -78.657 1.00 96.69 215 LYS A CA 1
ATOM 1675 C C . LYS A 1 215 ? 48.902 11.004 -79.633 1.00 96.69 215 LYS A C 1
ATOM 1677 O O . LYS A 1 215 ? 48.654 10.842 -80.820 1.00 96.69 215 LYS A O 1
ATOM 1682 N N . LYS A 1 216 ? 50.129 10.835 -79.130 1.00 95.81 216 LYS A N 1
ATOM 1683 C CA . LYS A 1 216 ? 51.304 10.541 -79.966 1.00 95.81 216 LYS A CA 1
ATOM 1684 C C . LYS A 1 216 ? 51.139 9.245 -80.764 1.00 95.81 216 LYS A C 1
ATOM 1686 O O . LYS A 1 216 ? 51.508 9.202 -81.935 1.00 95.81 216 LYS A O 1
ATOM 1691 N N . ALA A 1 217 ? 50.593 8.197 -80.147 1.00 95.38 217 ALA A N 1
ATOM 1692 C CA . ALA A 1 217 ? 50.330 6.928 -80.819 1.00 95.38 217 ALA A CA 1
ATOM 1693 C C . ALA A 1 217 ? 49.285 7.082 -81.935 1.00 95.38 217 ALA A C 1
ATOM 1695 O O . ALA A 1 217 ? 49.494 6.566 -83.031 1.00 95.38 217 ALA A O 1
ATOM 1696 N N . LYS A 1 218 ? 48.203 7.837 -81.690 1.00 95.88 218 LYS A N 1
ATOM 1697 C CA . LYS A 1 218 ? 47.196 8.163 -82.711 1.00 95.88 218 LYS A CA 1
ATOM 1698 C C . LYS A 1 218 ? 47.796 8.961 -83.866 1.00 95.88 218 LYS A C 1
ATOM 1700 O O . LYS A 1 218 ? 47.631 8.549 -85.006 1.00 95.88 218 LYS A O 1
ATOM 1705 N N . ASP A 1 219 ? 48.530 10.034 -83.577 1.00 96.06 219 ASP A N 1
ATOM 1706 C CA . ASP A 1 219 ? 49.159 10.886 -84.597 1.00 96.06 219 ASP A CA 1
ATOM 1707 C C . ASP A 1 219 ? 50.134 10.078 -85.469 1.00 96.06 219 ASP A C 1
ATOM 1709 O O . ASP A 1 219 ? 50.111 10.168 -86.696 1.00 96.06 219 ASP A O 1
ATOM 1713 N N . THR A 1 220 ? 50.946 9.224 -84.835 1.00 95.88 220 THR A N 1
ATOM 1714 C CA . THR A 1 220 ? 51.899 8.340 -85.525 1.00 95.88 220 THR A CA 1
ATOM 1715 C C . THR A 1 220 ? 51.176 7.324 -86.407 1.00 95.88 220 THR A C 1
ATOM 1717 O O . THR A 1 220 ? 51.544 7.149 -87.564 1.00 95.88 220 THR A O 1
ATOM 1720 N N . SER A 1 221 ? 50.132 6.675 -85.883 1.00 94.81 221 SER A N 1
ATOM 1721 C CA . SER A 1 221 ? 49.325 5.709 -86.635 1.00 94.81 221 SER A CA 1
ATOM 1722 C C . SER A 1 221 ? 48.673 6.359 -87.857 1.00 94.81 221 SER A C 1
ATOM 1724 O O . SER A 1 221 ? 48.818 5.859 -88.970 1.00 94.81 221 SER A O 1
ATOM 1726 N N . SER A 1 222 ? 48.043 7.525 -87.680 1.00 95.62 222 SER A N 1
ATOM 1727 C CA . SER A 1 222 ? 47.445 8.293 -88.776 1.00 95.62 222 SER A CA 1
ATOM 1728 C C . SER A 1 222 ? 48.477 8.670 -89.837 1.00 95.62 222 SER A C 1
ATOM 1730 O O . SER A 1 222 ? 48.218 8.498 -91.024 1.00 95.62 222 SER A O 1
ATOM 1732 N N . HIS A 1 223 ? 49.665 9.129 -89.431 1.00 95.06 223 HIS A N 1
ATOM 1733 C CA . HIS A 1 223 ? 50.740 9.448 -90.369 1.00 95.06 223 HIS A CA 1
ATOM 1734 C C . HIS A 1 223 ? 51.189 8.221 -91.173 1.00 95.06 223 HIS A C 1
ATOM 1736 O O . HIS A 1 223 ? 51.300 8.302 -92.393 1.00 95.06 223 HIS A O 1
ATOM 1742 N N . VAL A 1 224 ? 51.403 7.077 -90.515 1.00 95.25 224 VAL A N 1
ATOM 1743 C CA . VAL A 1 224 ? 51.788 5.824 -91.185 1.00 95.25 224 VAL A CA 1
ATOM 1744 C C . VAL A 1 224 ? 50.712 5.373 -92.175 1.00 95.25 224 VAL A C 1
ATOM 1746 O O . VAL A 1 224 ? 51.046 5.012 -93.301 1.00 95.25 224 VAL A O 1
ATOM 1749 N N . ILE A 1 225 ? 49.431 5.432 -91.792 1.00 94.38 225 ILE A N 1
ATOM 1750 C CA . ILE A 1 225 ? 48.306 5.075 -92.668 1.00 94.38 225 ILE A CA 1
ATOM 1751 C C . ILE A 1 225 ? 48.267 5.987 -93.900 1.00 94.38 225 ILE A C 1
ATOM 1753 O O . ILE A 1 225 ? 48.189 5.481 -95.019 1.00 94.38 225 ILE A O 1
ATOM 1757 N N . SER A 1 226 ? 48.366 7.308 -93.721 1.00 93.44 226 SER A N 1
ATOM 1758 C CA . SER A 1 226 ? 48.362 8.263 -94.836 1.00 93.44 226 SER A CA 1
ATOM 1759 C C . SER A 1 226 ? 49.566 8.083 -95.762 1.00 93.44 226 SER A C 1
ATOM 1761 O O . SER A 1 226 ? 49.401 8.070 -96.979 1.00 93.44 226 SER A O 1
ATOM 1763 N N . SER A 1 227 ? 50.767 7.892 -95.208 1.00 92.75 227 SER A N 1
ATOM 1764 C CA . SER A 1 227 ? 51.984 7.637 -95.990 1.00 92.75 227 SER A CA 1
ATOM 1765 C C . SER A 1 227 ? 51.890 6.331 -96.783 1.00 92.75 227 SER A C 1
ATOM 1767 O O . SER A 1 227 ? 52.289 6.283 -97.943 1.00 92.75 227 SER A O 1
ATOM 1769 N N . TRP A 1 228 ? 51.318 5.278 -96.192 1.00 92.69 228 TRP A N 1
ATOM 1770 C CA . TRP A 1 228 ? 51.074 4.012 -96.884 1.00 92.69 228 TRP A CA 1
ATOM 1771 C C . TRP A 1 228 ? 50.035 4.142 -98.001 1.00 92.69 228 TRP A C 1
ATOM 1773 O O . TRP A 1 228 ? 50.208 3.563 -99.072 1.00 92.69 228 TRP A O 1
ATOM 1783 N N . HIS A 1 229 ? 48.966 4.908 -97.771 1.00 92.44 229 HIS A N 1
ATOM 1784 C CA . HIS A 1 229 ? 47.958 5.184 -98.792 1.00 92.44 229 HIS A CA 1
ATOM 1785 C C . HIS A 1 229 ? 48.564 5.935 -99.984 1.00 92.44 229 HIS A C 1
ATOM 1787 O O . HIS A 1 229 ? 48.432 5.479 -101.113 1.00 92.44 229 HIS A O 1
ATOM 1793 N N . ASN A 1 230 ? 49.330 6.995 -99.716 1.00 90.50 230 ASN A N 1
ATOM 1794 C CA . ASN A 1 230 ? 50.049 7.762 -100.731 1.00 90.50 230 ASN A CA 1
ATOM 1795 C C . ASN A 1 230 ? 51.058 6.893 -101.511 1.00 90.50 230 ASN A C 1
ATOM 1797 O O . ASN A 1 230 ? 51.130 6.969 -102.734 1.00 90.50 230 ASN A O 1
ATOM 1801 N N . PHE A 1 231 ? 51.803 6.011 -100.831 1.00 90.56 231 PHE A N 1
ATOM 1802 C CA . PHE A 1 231 ? 52.680 5.049 -101.506 1.00 90.56 231 PHE A CA 1
ATOM 1803 C C . PHE A 1 231 ? 51.896 4.145 -102.467 1.00 90.56 231 PHE A C 1
ATOM 1805 O O . PHE A 1 231 ? 52.318 3.954 -103.603 1.00 90.56 231 PHE A O 1
ATOM 1812 N N . LYS A 1 232 ? 50.735 3.622 -102.051 1.00 91.19 232 LYS A N 1
ATOM 1813 C CA . LYS A 1 232 ? 49.887 2.810 -102.934 1.00 91.19 232 LYS A CA 1
ATOM 1814 C C . LYS A 1 232 ? 49.395 3.584 -104.154 1.00 91.19 232 LYS A C 1
ATOM 1816 O O . LYS A 1 232 ? 49.437 3.027 -105.238 1.00 91.19 232 LYS A O 1
ATOM 1821 N N . GLU A 1 233 ? 48.968 4.835 -103.991 1.00 89.56 233 GLU A N 1
ATOM 1822 C CA . GLU A 1 233 ? 48.494 5.677 -105.103 1.00 89.56 233 GLU A CA 1
ATOM 1823 C C . GLU A 1 233 ? 49.581 5.980 -106.149 1.00 89.56 233 GLU A C 1
ATOM 1825 O O . GLU A 1 233 ? 49.257 6.258 -107.297 1.00 89.56 233 GLU A O 1
ATOM 1830 N N . ASN A 1 234 ? 50.862 5.935 -105.767 1.00 79.69 234 ASN A N 1
ATOM 1831 C CA . ASN A 1 234 ? 51.981 6.253 -106.660 1.00 79.69 234 ASN A CA 1
ATOM 1832 C C . ASN A 1 234 ? 52.674 5.026 -107.285 1.00 79.69 234 ASN A C 1
ATOM 1834 O O . ASN A 1 234 ? 53.544 5.200 -108.137 1.00 79.69 234 ASN A O 1
ATOM 1838 N N . PHE A 1 235 ? 52.348 3.803 -106.855 1.00 71.06 235 PHE A N 1
ATOM 1839 C CA . PHE A 1 235 ? 53.048 2.575 -107.273 1.00 71.06 235 PHE A CA 1
ATOM 1840 C C . PHE A 1 235 ? 52.118 1.420 -107.689 1.00 71.06 235 PHE A C 1
ATOM 1842 O O . PHE A 1 235 ? 52.614 0.358 -108.074 1.00 71.06 235 PHE A O 1
ATOM 1849 N N . VAL A 1 236 ? 50.799 1.612 -107.617 1.00 53.78 236 VAL A N 1
ATOM 1850 C CA . VAL A 1 236 ? 49.759 0.722 -108.165 1.00 53.78 236 VAL A CA 1
ATOM 1851 C C . VAL A 1 236 ? 48.975 1.503 -109.206 1.00 53.78 236 VAL A C 1
ATOM 1853 O O . VAL A 1 236 ? 48.739 0.931 -110.292 1.00 53.78 236 VAL A O 1
#

Foldseek 3Di:
DDDDPDDDDDPPVDPPVVLVVLVVVLVPPPDDDDDDDDDDDFDDDDDDDDDQDDPVLLVQLVVLCVVLVVDDPVVCLDPVNVVSNLSSLVNVLSHPPDDPVVNVVSNVCSRCVVVVSVVVVVVVVVCVVVVVVVVVVVVVSVVSVVVSVVVVVVVVVVVVVVVVVVVVVVVVVVVVVVVVVVVVVVVVVVVVVVVVVVVVVVCVVCVVVVVVVVVVVVVVVVVVVVVVVVVVVVPD